Protein AF-A0A0H5SEK0-F1 (afdb_monomer_lite)

Foldseek 3Di:
DAEDEEECCQLNPPVVVCVVVVNDYDDQAYEEQLPFDQPDDPVVLCVVCPPPDLQRNQVVQVVSCCVGPNDRPRVVSNVVVDPDDPSRYHNDPQSPDFPVLLVLLCCCVVDPDHLVVSCVVVVHDSVVNVVSNVQCVVVVNDDDPPPPDDDPVCPVVVVVVVVVVVVVVVVVVVVVVVVVVVVPPD

InterPro domains:
  IPR002514 Transposase IS3/IS911family [PF01527] (98-170)
  IPR009057 Homedomain-like superfamily [SSF46689] (97-183)
  IPR051839 Retinal determination transcriptional regulator [PTHR33215] (96-181)

Radius of gyration: 21.91 Å; chains: 1; bounding box: 84×35×45 Å

Organism: Herbinix hemicellulosilytica (NCBI:txid1564487)

Structure (mmCIF, N/CA/C/O backbone):
data_AF-A0A0H5SEK0-F1
#
_entry.id   AF-A0A0H5SEK0-F1
#
loop_
_atom_site.group_PDB
_atom_site.id
_atom_site.type_symbol
_atom_site.label_atom_id
_atom_site.label_alt_id
_atom_site.label_comp_id
_atom_site.label_asym_id
_atom_site.label_entity_id
_atom_site.label_seq_id
_atom_site.pdbx_PDB_ins_code
_atom_site.Cartn_x
_atom_site.Cartn_y
_atom_site.Cartn_z
_atom_site.occupancy
_atom_site.B_iso_or_equiv
_atom_site.auth_seq_id
_atom_site.auth_comp_id
_atom_site.auth_asym_id
_atom_site.auth_atom_id
_atom_site.pdbx_PDB_model_num
ATOM 1 N N . MET A 1 1 ? -4.610 -8.453 -19.908 1.00 63.41 1 MET A N 1
ATOM 2 C CA . MET A 1 1 ? -3.785 -7.341 -19.399 1.00 63.41 1 MET A CA 1
ATOM 3 C C . MET A 1 1 ? -3.790 -7.439 -17.887 1.00 63.41 1 MET A C 1
ATOM 5 O O . MET A 1 1 ? -4.870 -7.525 -17.310 1.00 63.41 1 MET A O 1
ATOM 9 N N . ILE A 1 2 ? -2.615 -7.580 -17.278 1.00 71.25 2 ILE A N 1
ATOM 10 C CA . ILE A 1 2 ? -2.464 -7.760 -15.829 1.00 71.25 2 ILE A CA 1
ATOM 11 C C . ILE A 1 2 ? -2.689 -6.408 -15.148 1.00 71.25 2 ILE A C 1
ATOM 13 O O . ILE A 1 2 ? -2.202 -5.393 -15.625 1.00 71.25 2 ILE A O 1
ATOM 17 N N . ARG A 1 3 ? -3.427 -6.389 -14.041 1.00 69.94 3 ARG A N 1
ATOM 18 C CA . ARG A 1 3 ? -3.568 -5.209 -13.184 1.00 69.94 3 ARG A CA 1
ATOM 19 C C . ARG A 1 3 ? -2.691 -5.425 -11.959 1.00 69.94 3 ARG A C 1
ATOM 21 O O . ARG A 1 3 ? -2.956 -6.349 -11.193 1.00 69.94 3 ARG A O 1
ATOM 28 N N . LEU A 1 4 ? -1.633 -4.637 -11.820 1.00 69.38 4 LEU A N 1
ATOM 29 C CA . LEU A 1 4 ? -0.606 -4.814 -10.802 1.00 69.38 4 LEU A CA 1
ATOM 30 C C . LEU A 1 4 ? -0.786 -3.789 -9.680 1.00 69.38 4 LEU A C 1
ATOM 32 O O . LEU A 1 4 ? -0.814 -2.591 -9.930 1.00 69.38 4 LEU A O 1
ATOM 36 N N . GLY A 1 5 ? -0.896 -4.266 -8.444 1.00 77.44 5 GLY A N 1
ATOM 37 C CA . GLY A 1 5 ? -0.813 -3.441 -7.242 1.00 77.44 5 GLY A CA 1
ATOM 38 C C . GLY A 1 5 ? 0.294 -3.977 -6.346 1.00 77.44 5 GLY A C 1
ATOM 39 O O . GLY A 1 5 ? 0.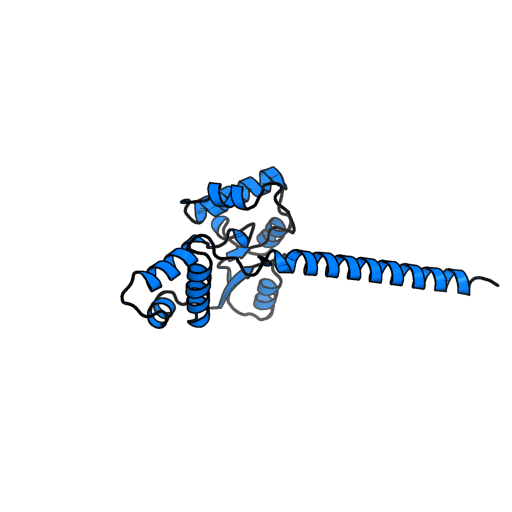337 -5.184 -6.094 1.00 77.44 5 GLY A O 1
ATOM 40 N N . THR A 1 6 ? 1.188 -3.111 -5.879 1.00 76.88 6 THR A N 1
ATOM 41 C CA . THR A 1 6 ? 2.347 -3.522 -5.072 1.00 76.88 6 THR A CA 1
ATOM 42 C C . THR A 1 6 ? 2.369 -2.821 -3.724 1.00 76.88 6 THR A C 1
ATOM 44 O O . THR A 1 6 ? 2.307 -1.598 -3.652 1.00 76.88 6 THR A O 1
ATOM 47 N N . VAL A 1 7 ? 2.516 -3.602 -2.654 1.00 86.94 7 VAL A N 1
ATOM 48 C CA . VAL A 1 7 ? 2.831 -3.119 -1.302 1.00 86.94 7 VAL A CA 1
ATOM 49 C C . VAL A 1 7 ? 4.265 -3.502 -0.968 1.00 86.94 7 VAL A C 1
ATOM 51 O O . VAL A 1 7 ? 4.697 -4.592 -1.342 1.00 86.94 7 VAL A O 1
ATOM 54 N N . PHE A 1 8 ? 4.985 -2.623 -0.272 1.00 88.19 8 PHE A N 1
ATOM 55 C CA . PHE A 1 8 ? 6.443 -2.713 -0.131 1.00 88.19 8 PHE A CA 1
ATOM 56 C C . PHE A 1 8 ? 7.114 -2.769 -1.511 1.00 88.19 8 PHE A C 1
ATOM 58 O O . PHE A 1 8 ? 7.911 -3.662 -1.806 1.00 88.19 8 PHE A O 1
ATOM 65 N N . SER A 1 9 ? 6.690 -1.862 -2.399 1.00 84.62 9 SER A N 1
ATOM 66 C CA . SER A 1 9 ? 7.053 -1.880 -3.820 1.00 84.62 9 SER A CA 1
ATOM 67 C C . SER A 1 9 ? 8.555 -1.719 -4.055 1.00 84.62 9 SER A C 1
ATOM 69 O O . SER A 1 9 ? 9.067 -2.120 -5.105 1.00 84.62 9 SER A O 1
ATOM 71 N N . GLY A 1 10 ? 9.280 -1.129 -3.102 1.00 89.31 10 GLY A N 1
ATOM 72 C CA . GLY A 1 10 ? 10.665 -0.734 -3.278 1.00 89.31 10 GLY A CA 1
ATOM 73 C C . GLY A 1 10 ? 10.820 0.087 -4.556 1.00 89.31 10 GLY A C 1
ATOM 74 O O . GLY A 1 10 ? 10.000 0.947 -4.876 1.00 89.31 10 GLY A O 1
ATOM 75 N N . ILE A 1 11 ? 11.855 -0.234 -5.330 1.00 87.00 11 ILE A N 1
ATOM 76 C CA . ILE A 1 11 ? 12.133 0.386 -6.635 1.00 87.00 11 ILE A CA 1
ATOM 77 C C . ILE A 1 11 ? 11.415 -0.302 -7.812 1.00 87.00 11 ILE A C 1
ATOM 79 O O . ILE A 1 11 ? 11.759 -0.038 -8.960 1.00 87.00 11 ILE A O 1
ATOM 83 N N . GLY A 1 12 ? 10.461 -1.195 -7.529 1.00 88.19 12 GLY A N 1
ATOM 84 C CA . GLY A 1 12 ? 9.620 -1.886 -8.508 1.00 88.19 12 GLY A CA 1
ATOM 85 C C . GLY A 1 12 ? 10.265 -3.115 -9.153 1.00 88.19 12 GLY A C 1
ATOM 86 O O . GLY A 1 12 ? 10.479 -3.171 -10.363 1.00 88.19 12 GLY A O 1
ATOM 87 N N . ALA A 1 13 ? 10.628 -4.113 -8.341 1.00 88.25 13 ALA A N 1
ATOM 88 C CA . ALA A 1 13 ? 11.237 -5.353 -8.839 1.00 88.25 13 ALA A CA 1
ATOM 89 C C . ALA A 1 13 ? 10.245 -6.257 -9.597 1.00 88.25 13 ALA A C 1
ATOM 91 O O . ALA A 1 13 ? 10.658 -7.022 -10.470 1.00 88.25 13 ALA A O 1
ATOM 92 N N . ILE A 1 14 ? 8.954 -6.193 -9.254 1.00 85.38 14 ILE A N 1
ATOM 93 C CA . ILE A 1 14 ? 7.908 -7.032 -9.855 1.00 85.38 14 ILE A CA 1
ATOM 94 C C . ILE A 1 14 ? 7.519 -6.475 -11.224 1.00 85.38 14 ILE A C 1
ATOM 96 O O . ILE A 1 14 ? 7.442 -7.228 -12.189 1.00 85.38 14 ILE A O 1
ATOM 100 N N . GLU A 1 15 ? 7.350 -5.163 -11.312 1.00 86.88 15 GLU A N 1
ATOM 101 C CA . GLU A 1 15 ? 7.150 -4.380 -12.530 1.00 86.88 15 GLU A CA 1
ATOM 102 C C . GLU A 1 15 ? 8.255 -4.705 -13.540 1.00 86.88 15 GLU A C 1
ATOM 104 O O . GLU A 1 15 ? 7.980 -5.197 -14.634 1.00 86.88 15 GLU A O 1
ATOM 109 N N . HIS A 1 16 ? 9.519 -4.599 -13.104 1.00 87.81 16 HIS A N 1
ATOM 110 C CA . HIS A 1 16 ? 10.685 -4.917 -13.934 1.00 87.81 16 HIS A CA 1
ATOM 111 C C . HIS A 1 16 ? 10.667 -6.361 -14.445 1.00 87.81 16 HIS A C 1
ATOM 113 O O . HIS A 1 16 ? 11.122 -6.659 -15.551 1.00 87.81 16 HIS A O 1
ATOM 119 N N . ALA A 1 17 ? 10.183 -7.295 -13.622 1.00 89.25 17 ALA A N 1
ATOM 120 C CA . ALA A 1 17 ? 10.072 -8.694 -14.008 1.00 89.25 17 ALA A CA 1
ATOM 121 C C . ALA A 1 17 ? 8.978 -8.905 -15.064 1.00 89.25 17 ALA A C 1
ATOM 123 O O . ALA A 1 17 ? 9.194 -9.676 -15.998 1.00 89.25 17 ALA A O 1
ATOM 124 N N . LEU A 1 18 ? 7.837 -8.221 -14.948 1.00 83.94 18 LEU A N 1
ATOM 125 C CA . LEU A 1 18 ? 6.766 -8.286 -15.944 1.00 83.94 18 LEU A CA 1
ATOM 126 C C . LEU A 1 18 ? 7.206 -7.684 -17.282 1.00 83.94 18 LEU A C 1
ATOM 128 O O . LEU A 1 18 ? 6.968 -8.310 -18.315 1.00 83.94 18 LEU A O 1
ATOM 132 N N . ASP A 1 19 ? 7.918 -6.556 -17.260 1.00 82.94 19 ASP A N 1
ATOM 133 C CA . ASP A 1 19 ? 8.523 -5.965 -18.461 1.00 82.94 19 ASP A CA 1
ATOM 134 C C . ASP A 1 19 ? 9.500 -6.938 -19.133 1.00 82.94 19 ASP A C 1
ATOM 136 O O . ASP A 1 19 ? 9.458 -7.153 -20.344 1.00 82.94 19 ASP A O 1
ATOM 140 N N . ARG A 1 20 ? 10.358 -7.604 -18.347 1.00 90.81 20 ARG A N 1
ATOM 141 C CA . ARG A 1 20 ? 11.313 -8.597 -18.870 1.00 90.81 20 ARG A CA 1
ATOM 142 C C . ARG A 1 20 ? 10.668 -9.835 -19.476 1.00 90.81 20 ARG A C 1
ATOM 144 O O . ARG A 1 20 ? 11.297 -10.487 -20.308 1.00 90.81 20 ARG A O 1
ATOM 151 N N . LEU A 1 21 ? 9.473 -10.188 -19.020 1.00 91.31 21 LEU A N 1
ATOM 152 C CA . LEU A 1 21 ? 8.713 -11.330 -19.518 1.00 91.31 21 LEU A CA 1
ATOM 153 C C . LEU A 1 21 ? 7.764 -10.952 -20.664 1.00 91.31 21 LEU A C 1
ATOM 155 O O . LEU A 1 21 ? 7.032 -11.824 -21.127 1.00 91.31 21 LEU A O 1
ATOM 159 N N . ASP A 1 22 ? 7.776 -9.690 -21.108 1.00 90.25 22 ASP A N 1
ATOM 160 C CA . ASP A 1 22 ? 6.854 -9.149 -22.114 1.00 90.25 22 ASP A CA 1
ATOM 161 C C . ASP A 1 22 ? 5.380 -9.393 -21.734 1.00 90.25 22 ASP A C 1
ATOM 163 O O . ASP A 1 22 ? 4.524 -9.745 -22.549 1.00 90.25 22 ASP A O 1
ATOM 167 N N . LEU A 1 23 ? 5.083 -9.265 -20.434 1.00 80.06 23 LEU A N 1
ATOM 168 C CA . LEU A 1 23 ? 3.742 -9.452 -19.895 1.00 80.06 23 LEU A CA 1
ATOM 169 C C . LEU A 1 23 ? 3.042 -8.092 -19.786 1.00 80.06 23 LEU A C 1
ATOM 171 O O . LEU A 1 23 ? 3.381 -7.298 -18.902 1.00 80.06 23 LEU A O 1
ATOM 175 N N . PRO A 1 24 ? 2.029 -7.815 -20.631 1.00 82.00 24 PRO A N 1
ATOM 176 C CA . PRO A 1 24 ? 1.354 -6.527 -20.633 1.00 82.00 24 PRO A CA 1
ATOM 177 C C . PRO A 1 24 ? 0.610 -6.314 -19.316 1.00 82.00 24 PRO A C 1
ATOM 179 O O . PRO A 1 24 ? -0.310 -7.075 -18.969 1.00 82.00 24 PRO A O 1
ATOM 182 N N . HIS A 1 25 ? 0.986 -5.250 -18.612 1.00 78.50 25 HIS A N 1
ATOM 183 C CA . HIS A 1 25 ? 0.467 -4.916 -17.298 1.00 78.50 25 HIS A CA 1
ATOM 184 C C . HIS A 1 25 ? 0.206 -3.416 -17.137 1.00 78.50 25 HIS A C 1
ATOM 186 O O . HIS A 1 25 ? 0.729 -2.594 -17.882 1.00 78.50 25 HIS A O 1
ATOM 192 N N . ASP A 1 26 ? -0.647 -3.092 -16.172 1.00 71.75 26 ASP A N 1
ATOM 193 C CA . ASP A 1 26 ? -1.039 -1.740 -15.788 1.00 71.75 26 ASP A CA 1
ATOM 194 C C . ASP A 1 26 ? -0.865 -1.593 -14.274 1.00 71.75 26 ASP A C 1
ATOM 196 O O . ASP A 1 26 ? -1.367 -2.430 -13.512 1.00 71.75 26 ASP A O 1
ATOM 200 N N . ILE A 1 27 ? -0.131 -0.569 -13.841 1.00 73.75 27 ILE A N 1
ATOM 201 C CA . ILE A 1 27 ? 0.144 -0.314 -12.424 1.00 73.75 27 ILE A CA 1
ATOM 202 C C . ILE A 1 27 ? -1.050 0.438 -11.841 1.00 73.75 27 ILE A C 1
ATOM 204 O O . ILE A 1 27 ? -1.282 1.610 -12.124 1.00 73.75 27 ILE A O 1
ATOM 208 N N . VAL A 1 28 ? -1.813 -0.258 -11.005 1.00 73.19 28 VAL A N 1
ATOM 209 C CA . VAL A 1 28 ? -3.012 0.265 -10.350 1.00 73.19 28 VAL A CA 1
ATOM 210 C C . VAL A 1 28 ? -2.652 1.076 -9.113 1.00 73.19 28 VAL A C 1
ATOM 212 O O . VAL A 1 28 ? -3.267 2.109 -8.883 1.00 73.19 28 VAL A O 1
ATOM 215 N N . PHE A 1 29 ? -1.682 0.616 -8.322 1.00 80.19 29 PHE A N 1
ATOM 216 C CA . PHE A 1 29 ? -1.117 1.384 -7.215 1.00 80.19 29 PHE A CA 1
ATOM 217 C C . PHE A 1 29 ? 0.236 0.819 -6.777 1.00 80.19 29 PHE A C 1
ATOM 219 O O . PHE A 1 29 ? 0.515 -0.371 -6.950 1.00 80.19 29 PHE A O 1
ATOM 226 N N . ALA A 1 30 ? 1.035 1.659 -6.129 1.00 82.00 30 ALA A N 1
ATOM 227 C CA . ALA A 1 30 ? 2.249 1.253 -5.437 1.00 82.00 30 ALA A CA 1
ATOM 228 C C . ALA A 1 30 ? 2.263 1.823 -4.018 1.00 82.00 30 ALA A C 1
ATOM 230 O O . ALA A 1 30 ? 1.675 2.870 -3.755 1.00 82.00 30 ALA A O 1
ATOM 231 N N . CYS A 1 31 ? 2.897 1.126 -3.082 1.00 89.62 31 CYS A N 1
ATOM 232 C CA . CYS A 1 31 ? 2.987 1.580 -1.706 1.00 89.62 31 CYS A CA 1
ATOM 233 C C . CYS A 1 31 ? 4.332 1.224 -1.087 1.00 89.62 31 CYS A C 1
ATOM 235 O O . CYS A 1 31 ? 4.666 0.041 -0.978 1.00 89.62 31 CYS A O 1
ATOM 237 N N . ASP A 1 32 ? 5.072 2.240 -0.643 1.00 92.31 32 ASP A N 1
ATOM 238 C CA . ASP A 1 32 ? 6.320 2.069 0.095 1.00 92.31 32 ASP A CA 1
ATOM 239 C C . ASP A 1 32 ? 6.721 3.356 0.837 1.00 92.31 32 ASP A C 1
ATOM 241 O O . ASP A 1 32 ? 6.801 4.433 0.238 1.00 92.31 32 ASP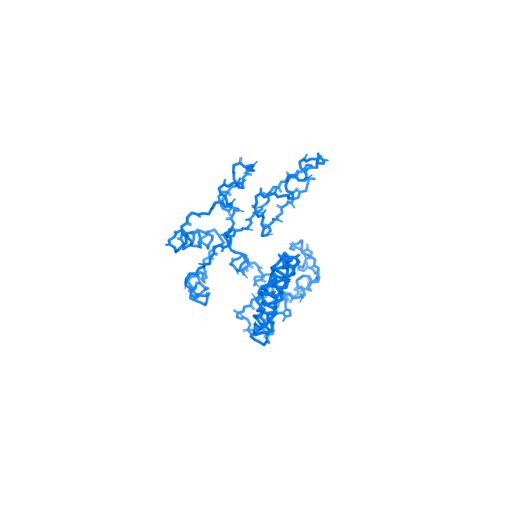 A O 1
ATOM 245 N N . ASN A 1 33 ? 7.028 3.255 2.135 1.00 91.31 33 ASN A N 1
ATOM 246 C CA . ASN A 1 33 ? 7.478 4.404 2.930 1.00 91.31 33 ASN A CA 1
ATOM 247 C C . ASN A 1 33 ? 8.991 4.644 2.834 1.00 91.31 33 ASN A C 1
ATOM 249 O O . ASN A 1 33 ? 9.470 5.632 3.395 1.00 91.31 33 ASN A O 1
ATOM 253 N N . GLY A 1 34 ? 9.752 3.777 2.166 1.00 88.50 34 GLY A N 1
ATOM 254 C CA . GLY A 1 34 ? 11.210 3.832 2.118 1.00 88.50 34 GLY A CA 1
ATOM 255 C C . GLY A 1 34 ? 11.850 3.620 3.488 1.00 88.50 34 GLY A C 1
ATOM 256 O O . GLY A 1 34 ? 12.807 4.308 3.833 1.00 88.50 34 GLY A O 1
ATOM 257 N N . GLU A 1 35 ? 11.254 2.747 4.305 1.00 86.12 35 GLU A N 1
ATOM 258 C CA . GLU A 1 35 ? 11.616 2.486 5.706 1.00 86.12 35 GLU A CA 1
ATOM 259 C C . GLU A 1 35 ? 11.540 3.715 6.631 1.00 86.12 35 GLU A C 1
ATOM 261 O O . GLU A 1 35 ? 11.998 3.687 7.781 1.00 86.12 35 GLU A O 1
ATOM 266 N N . ARG A 1 36 ? 10.915 4.807 6.171 1.00 88.44 36 ARG A N 1
ATOM 267 C CA . ARG A 1 36 ? 10.697 6.000 6.989 1.00 88.44 36 ARG A CA 1
ATOM 268 C C . ARG A 1 36 ? 9.655 5.711 8.062 1.00 88.44 36 ARG A C 1
ATOM 270 O O . ARG A 1 36 ? 8.587 5.157 7.801 1.00 88.44 36 ARG A O 1
ATOM 277 N N . LYS A 1 37 ? 9.956 6.135 9.287 1.00 86.38 37 LYS A N 1
ATOM 278 C CA . LYS A 1 37 ? 9.078 5.966 10.448 1.00 86.38 37 LYS A CA 1
ATOM 279 C C . LYS A 1 37 ? 8.512 7.308 10.879 1.00 86.38 37 LYS A C 1
ATOM 281 O O . LYS A 1 37 ? 9.278 8.223 11.186 1.00 86.38 37 LYS A O 1
ATOM 286 N N . LEU A 1 38 ? 7.184 7.387 10.942 1.00 88.50 38 LEU A N 1
ATOM 287 C CA . LEU A 1 38 ? 6.489 8.514 11.559 1.00 88.50 38 LEU A CA 1
ATOM 288 C C . LEU A 1 38 ? 6.920 8.663 13.020 1.00 88.50 38 LEU A C 1
ATOM 290 O O . LEU A 1 38 ? 7.101 7.676 13.737 1.00 88.50 38 LEU A O 1
ATOM 294 N N . LYS A 1 39 ? 7.076 9.914 13.446 1.00 88.69 39 LYS A N 1
ATOM 295 C CA . LYS A 1 39 ? 7.310 10.300 14.841 1.00 88.69 39 LYS A CA 1
ATOM 296 C C . LYS A 1 39 ? 5.986 10.363 15.599 1.00 88.69 39 LYS A C 1
ATOM 298 O O . LYS A 1 39 ? 5.952 10.095 16.799 1.00 88.69 39 LYS A O 1
ATOM 303 N N . SER A 1 40 ? 4.907 10.720 14.905 1.00 86.06 40 SER A N 1
ATOM 304 C CA . SER A 1 40 ? 3.554 10.720 15.455 1.00 86.06 40 SER A CA 1
ATOM 305 C C . SER A 1 40 ? 3.054 9.307 15.777 1.00 86.06 40 SER A C 1
ATOM 307 O O . SER A 1 40 ? 3.340 8.340 15.071 1.00 86.06 40 SER A O 1
ATOM 309 N N . LYS A 1 41 ? 2.266 9.194 16.855 1.00 88.81 41 LYS A N 1
ATOM 310 C CA . LYS A 1 41 ? 1.555 7.956 17.203 1.00 88.81 41 LYS A CA 1
ATOM 311 C C . LYS A 1 41 ? 0.494 7.642 16.154 1.00 88.81 41 LYS A C 1
ATOM 313 O O . LYS A 1 41 ? -0.229 8.544 15.740 1.00 88.81 41 LYS A O 1
ATOM 318 N N . ILE A 1 42 ? 0.361 6.362 15.816 1.00 83.06 42 ILE A N 1
ATOM 319 C CA . ILE A 1 42 ? -0.587 5.861 14.810 1.00 83.06 42 ILE A CA 1
ATOM 320 C C . ILE A 1 42 ? -2.024 6.273 15.153 1.00 83.06 42 ILE A C 1
ATOM 322 O O . ILE A 1 42 ? -2.686 6.857 14.311 1.00 83.06 42 ILE A O 1
ATOM 326 N N . GLU A 1 43 ? -2.442 6.100 16.409 1.00 82.19 43 GLU A N 1
ATOM 327 C CA . GLU A 1 43 ? -3.791 6.444 16.901 1.00 82.19 43 GLU A CA 1
ATOM 328 C C . GLU A 1 43 ? -4.180 7.895 16.573 1.00 82.19 43 GLU A C 1
ATOM 330 O O . GLU A 1 43 ? -5.303 8.194 16.184 1.00 82.19 43 GLU A O 1
ATOM 335 N N . LYS A 1 44 ? -3.222 8.821 16.702 1.00 87.25 44 LYS A N 1
ATOM 336 C CA . LYS A 1 44 ? -3.451 10.244 16.442 1.00 87.25 44 LYS A CA 1
ATOM 337 C C . LYS A 1 44 ? -3.595 10.530 14.948 1.00 87.25 44 LYS A C 1
ATOM 339 O O . LYS A 1 44 ? -4.304 11.458 14.575 1.00 87.25 44 LYS A O 1
ATOM 344 N N . VAL A 1 45 ? -2.884 9.767 14.120 1.00 86.50 45 VAL A N 1
ATOM 345 C CA . VAL A 1 45 ? -2.979 9.854 12.662 1.00 86.50 45 VAL A CA 1
ATOM 346 C C . VAL A 1 45 ? -4.318 9.284 12.206 1.00 86.50 45 VAL A C 1
ATOM 348 O O . VAL A 1 45 ? -4.992 9.941 11.427 1.00 86.50 45 VAL A O 1
ATOM 351 N N . GLU A 1 46 ? -4.741 8.143 12.755 1.00 83.94 46 GLU A N 1
ATOM 352 C CA . GLU A 1 46 ? -6.038 7.513 12.465 1.00 83.94 46 GLU A CA 1
ATOM 353 C C . GLU A 1 46 ? -7.213 8.445 12.780 1.00 83.94 46 GLU A C 1
ATOM 355 O O . GLU A 1 46 ? -8.055 8.669 11.917 1.00 83.94 46 GLU A O 1
ATOM 360 N N . SER A 1 47 ? -7.226 9.089 13.952 1.00 83.75 47 SER A N 1
ATOM 361 C CA . SER A 1 47 ? -8.265 10.081 14.273 1.00 83.75 47 SER A CA 1
ATOM 362 C C . SER A 1 47 ? -8.230 11.322 13.376 1.00 83.75 47 SER A C 1
ATOM 364 O O . SER A 1 47 ? -9.240 11.999 13.226 1.00 83.75 47 SER A O 1
ATOM 366 N N . ALA A 1 48 ? -7.072 11.674 12.809 1.00 86.69 48 ALA A N 1
ATOM 367 C CA . ALA A 1 48 ? -6.954 12.840 11.936 1.00 86.69 48 ALA A CA 1
ATOM 368 C C . ALA A 1 48 ? -7.447 12.565 10.512 1.00 86.69 48 ALA A C 1
ATOM 370 O O . ALA A 1 48 ? -7.869 13.500 9.841 1.00 86.69 48 ALA A O 1
ATOM 371 N N . ILE A 1 49 ? -7.382 11.309 10.065 1.00 86.50 49 ILE A N 1
ATOM 372 C CA . ILE A 1 49 ? -7.828 10.881 8.734 1.00 86.50 49 ILE A CA 1
ATOM 373 C C . ILE A 1 49 ? -9.269 10.352 8.725 1.00 86.50 49 ILE A C 1
ATOM 375 O O . ILE A 1 49 ? -9.774 9.951 7.677 1.00 86.50 49 ILE A O 1
ATOM 379 N N . GLU A 1 50 ? -9.931 10.325 9.880 1.00 82.12 50 GLU A N 1
ATOM 380 C CA . GLU A 1 50 ? -11.300 9.838 10.025 1.00 82.12 50 GLU A CA 1
ATOM 381 C C . GLU A 1 50 ? -12.283 10.713 9.225 1.00 82.12 50 GLU A C 1
ATOM 383 O O . GLU A 1 50 ? -12.317 11.935 9.373 1.00 82.12 50 GLU A O 1
ATOM 388 N N . GLY A 1 51 ? -13.070 10.088 8.342 1.00 76.25 51 GLY A N 1
ATOM 389 C CA . GLY A 1 51 ? -14.056 10.765 7.491 1.00 76.25 51 GLY A CA 1
ATOM 390 C C . GLY A 1 51 ? -13.499 11.462 6.241 1.00 76.25 51 GLY A C 1
ATOM 391 O O . GLY A 1 51 ? -14.280 12.041 5.487 1.00 76.25 51 GLY A O 1
ATOM 392 N N . MET A 1 52 ? -12.183 11.415 6.006 1.00 83.12 52 MET A N 1
ATOM 393 C CA . MET A 1 52 ? -11.568 11.872 4.752 1.00 83.12 52 MET A CA 1
ATOM 394 C C . MET A 1 52 ? -11.743 10.829 3.647 1.00 83.12 52 MET A C 1
ATOM 396 O O . MET A 1 52 ? -11.636 9.634 3.909 1.00 83.12 52 MET A O 1
ATOM 400 N N . ASN A 1 53 ? -11.916 11.258 2.398 1.00 79.88 53 ASN A N 1
ATOM 401 C CA . ASN A 1 53 ? -11.899 10.323 1.269 1.00 79.88 53 ASN A CA 1
ATOM 402 C C . ASN A 1 53 ? -10.476 9.793 0.988 1.00 79.88 53 ASN A C 1
ATOM 404 O O . ASN A 1 53 ? -9.488 10.359 1.452 1.00 79.88 53 ASN A O 1
ATOM 408 N N . ASP A 1 54 ? -10.341 8.724 0.198 1.00 75.00 54 ASP A N 1
ATOM 409 C CA . ASP A 1 54 ? -9.038 8.076 -0.041 1.00 75.00 54 ASP A CA 1
ATOM 410 C C . ASP A 1 54 ? -7.967 9.008 -0.633 1.00 75.00 54 ASP A C 1
ATOM 412 O O . ASP A 1 54 ? -6.786 8.880 -0.302 1.00 75.00 54 ASP A O 1
ATOM 416 N N . SER A 1 55 ? -8.364 9.972 -1.471 1.00 78.69 55 SER A N 1
ATOM 417 C CA . SER A 1 55 ? -7.440 10.964 -2.032 1.00 78.69 55 SER A CA 1
ATOM 418 C C . SER A 1 55 ? -6.964 11.938 -0.956 1.00 78.69 55 SER A C 1
ATOM 420 O O . SER A 1 55 ? -5.767 12.171 -0.820 1.00 78.69 55 SER A O 1
ATOM 422 N N . GLU A 1 56 ? -7.889 12.464 -0.150 1.00 84.94 56 GLU A N 1
ATOM 423 C CA . GLU A 1 56 ? -7.594 13.372 0.965 1.00 84.94 56 GLU A CA 1
ATOM 424 C C . GLU A 1 56 ? -6.709 12.700 2.016 1.00 84.94 56 GLU A C 1
ATOM 426 O O . GLU A 1 56 ? -5.757 13.307 2.513 1.00 84.94 56 GLU A O 1
ATOM 431 N N . LYS A 1 57 ? -6.976 11.423 2.315 1.00 86.62 57 LYS A N 1
ATOM 432 C CA . LYS A 1 57 ? -6.136 10.609 3.195 1.00 86.62 57 LYS A CA 1
ATOM 433 C C . LYS A 1 57 ? -4.730 10.482 2.638 1.00 86.62 57 LYS A C 1
ATOM 435 O O . LYS A 1 57 ? -3.768 10.721 3.367 1.00 86.62 57 LYS A O 1
ATOM 440 N N . ASN A 1 58 ? -4.594 10.117 1.363 1.00 86.25 58 ASN A N 1
ATOM 441 C CA . ASN A 1 58 ? -3.277 9.937 0.763 1.00 86.25 58 ASN A CA 1
ATOM 442 C C . ASN A 1 58 ? -2.474 11.248 0.755 1.00 86.25 58 ASN A C 1
ATOM 444 O O . ASN A 1 58 ? -1.289 11.248 1.098 1.00 86.25 58 ASN A O 1
ATOM 448 N N . ASP A 1 59 ? -3.130 12.372 0.466 1.00 88.81 59 ASP A N 1
ATOM 449 C CA . ASP A 1 59 ? -2.517 13.699 0.508 1.00 88.81 59 ASP A CA 1
ATOM 450 C C . ASP A 1 59 ? -2.081 14.080 1.929 1.00 88.81 59 ASP A C 1
ATOM 452 O O . ASP A 1 59 ? -0.939 14.502 2.139 1.00 88.81 59 ASP A O 1
ATOM 456 N N . TYR A 1 60 ? -2.951 13.884 2.925 1.00 91.81 60 TYR A N 1
ATOM 457 C CA . TYR A 1 60 ? -2.638 14.160 4.328 1.00 91.81 60 TYR A CA 1
ATOM 458 C C . TYR A 1 60 ? -1.448 13.330 4.817 1.00 91.81 60 TYR A C 1
ATOM 460 O O . TYR A 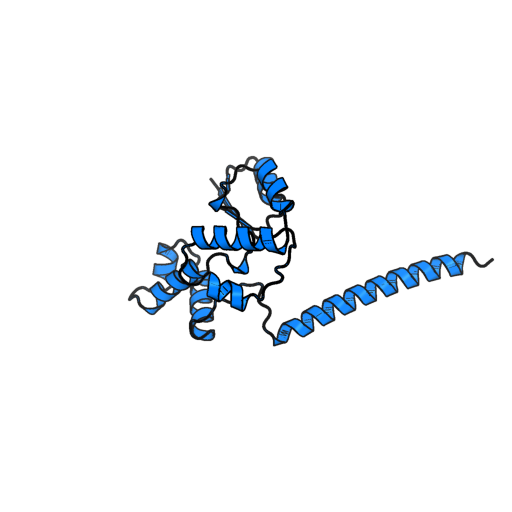1 60 ? -0.508 13.864 5.413 1.00 91.81 60 TYR A O 1
ATOM 468 N N . ILE A 1 61 ? -1.462 12.024 4.542 1.00 91.06 61 ILE A N 1
ATOM 469 C CA . ILE A 1 61 ? -0.382 11.115 4.925 1.00 91.06 61 ILE A CA 1
ATOM 470 C C . ILE A 1 61 ? 0.916 11.508 4.217 1.00 91.06 61 ILE A C 1
ATOM 472 O O . ILE A 1 61 ? 1.960 11.573 4.865 1.00 91.06 61 ILE A O 1
ATOM 476 N N . THR A 1 62 ? 0.868 11.840 2.927 1.00 91.00 62 THR A N 1
ATOM 477 C CA . THR A 1 62 ? 2.047 12.285 2.172 1.00 91.00 62 THR A CA 1
ATOM 478 C C . THR A 1 62 ? 2.668 13.532 2.794 1.00 91.00 62 THR A C 1
ATOM 480 O O . THR A 1 62 ? 3.855 13.521 3.128 1.00 91.00 62 THR A O 1
ATOM 483 N N . GLN A 1 63 ? 1.860 14.554 3.084 1.00 92.00 63 GLN A N 1
ATOM 484 C CA . GLN A 1 63 ? 2.327 15.775 3.746 1.00 92.00 63 GLN A CA 1
ATOM 485 C C . GLN A 1 63 ? 2.885 15.506 5.149 1.00 92.00 63 GLN A C 1
ATOM 487 O O . GLN A 1 63 ? 3.884 16.105 5.557 1.00 92.00 63 GLN A O 1
ATOM 492 N N . LEU A 1 64 ? 2.266 14.595 5.904 1.00 93.81 64 LEU A N 1
ATOM 493 C CA . LEU A 1 64 ? 2.744 14.209 7.229 1.00 93.81 64 LEU A CA 1
ATOM 494 C C . LEU A 1 64 ? 4.129 13.552 7.151 1.00 93.81 64 LEU A C 1
ATOM 496 O O . LEU A 1 64 ? 5.028 13.915 7.913 1.00 93.81 64 LEU A O 1
ATOM 500 N N . TYR A 1 65 ? 4.322 12.630 6.206 1.00 92.88 65 TYR A N 1
ATOM 501 C CA . TYR A 1 65 ? 5.607 11.978 5.964 1.00 92.88 65 TYR A CA 1
ATOM 502 C C . TYR A 1 65 ? 6.683 12.966 5.511 1.00 92.88 65 TYR A C 1
ATOM 504 O O . TYR A 1 65 ? 7.799 12.926 6.028 1.00 92.88 65 TYR A O 1
ATOM 512 N N . GLU A 1 66 ? 6.366 13.879 4.594 1.00 91.00 66 GLU A N 1
ATOM 513 C CA . GLU A 1 66 ? 7.300 14.923 4.157 1.00 91.00 66 GLU A CA 1
ATOM 514 C C . GLU A 1 66 ? 7.736 15.811 5.325 1.00 91.00 66 GLU A C 1
ATOM 516 O O . GLU A 1 66 ? 8.926 16.088 5.496 1.00 91.00 66 GLU A O 1
ATOM 521 N N . LYS A 1 67 ? 6.787 16.199 6.181 1.00 92.25 67 LYS A N 1
ATOM 522 C CA . LYS A 1 67 ? 7.048 17.045 7.346 1.00 92.25 67 LYS A CA 1
ATOM 523 C C . LYS A 1 67 ? 7.878 16.345 8.423 1.00 92.25 67 LYS A C 1
ATOM 525 O O . LYS A 1 67 ? 8.746 16.972 9.030 1.00 92.25 67 LYS A O 1
ATOM 530 N N . GLU A 1 68 ? 7.595 15.078 8.722 1.00 92.94 68 GLU A N 1
ATOM 531 C CA . GLU A 1 68 ? 8.237 14.371 9.838 1.00 92.94 68 GLU A CA 1
ATOM 532 C C . GLU A 1 68 ? 9.532 13.653 9.451 1.00 92.94 68 GLU A C 1
ATOM 534 O O . GLU A 1 68 ? 10.459 13.583 10.276 1.00 92.94 68 GLU A O 1
ATOM 539 N N . CYS A 1 69 ? 9.586 13.131 8.224 1.00 89.19 69 CYS A N 1
ATOM 540 C CA . CYS A 1 69 ? 10.608 12.202 7.747 1.00 89.19 69 CYS A CA 1
ATOM 541 C C . CYS A 1 69 ? 11.406 12.726 6.541 1.00 89.19 69 CYS A C 1
ATOM 543 O O . CYS A 1 69 ? 12.463 12.171 6.249 1.00 89.19 69 CYS A O 1
ATOM 545 N N . GLY A 1 70 ? 10.944 13.777 5.855 1.00 87.88 70 GLY A N 1
ATOM 546 C CA . GLY A 1 70 ? 11.583 14.295 4.643 1.00 87.88 70 GLY A CA 1
ATOM 547 C C . GLY A 1 70 ? 11.290 13.454 3.395 1.00 87.88 70 GLY A C 1
ATOM 548 O O . GLY A 1 70 ? 10.340 12.676 3.368 1.00 87.88 70 GLY A O 1
ATOM 549 N N . MET A 1 71 ? 12.104 13.619 2.350 1.00 89.06 71 MET A N 1
ATOM 550 C CA . MET A 1 71 ? 11.888 13.031 1.017 1.00 89.06 71 MET A CA 1
ATOM 551 C C . MET A 1 71 ? 11.857 11.491 1.017 1.00 89.06 71 MET A C 1
ATOM 553 O O . MET A 1 71 ? 12.658 10.847 1.696 1.00 89.06 71 MET A O 1
ATOM 557 N N . ASN A 1 72 ? 10.977 10.896 0.203 1.00 91.81 72 ASN A N 1
ATOM 558 C CA . ASN A 1 72 ? 10.952 9.455 -0.058 1.00 91.81 72 ASN A CA 1
ATOM 559 C C . ASN A 1 72 ? 11.817 9.098 -1.282 1.00 91.81 72 ASN A C 1
ATOM 561 O O . ASN A 1 72 ? 11.372 9.198 -2.424 1.00 91.81 72 ASN A O 1
ATOM 565 N N . TYR A 1 73 ? 13.056 8.653 -1.061 1.00 90.75 73 TYR A N 1
ATOM 566 C CA . TYR A 1 73 ? 13.948 8.259 -2.163 1.00 90.75 73 TYR A CA 1
ATOM 567 C C . TYR A 1 73 ? 13.475 7.005 -2.913 1.00 90.75 73 TYR A C 1
ATOM 569 O O . TYR A 1 73 ? 13.790 6.841 -4.095 1.00 90.75 73 TYR A O 1
ATOM 577 N N . VAL A 1 74 ? 12.713 6.129 -2.248 1.00 89.31 74 VAL A N 1
ATOM 578 C CA . VAL A 1 74 ? 12.143 4.933 -2.878 1.00 89.31 74 VAL A CA 1
ATOM 579 C C . VAL A 1 74 ? 11.067 5.340 -3.873 1.00 89.31 74 VAL A C 1
ATOM 581 O O . VAL A 1 74 ? 11.142 4.947 -5.032 1.00 89.31 74 VAL A O 1
ATOM 584 N N . GLU A 1 75 ? 10.147 6.213 -3.464 1.00 90.56 75 GLU A N 1
ATOM 585 C CA . GLU A 1 75 ? 9.143 6.790 -4.362 1.00 90.56 75 GLU A CA 1
ATOM 586 C C . GLU A 1 75 ? 9.788 7.523 -5.542 1.00 90.56 75 GLU A C 1
ATOM 588 O O . GLU A 1 75 ? 9.403 7.305 -6.689 1.00 90.56 75 GLU A O 1
ATOM 593 N N . GLN A 1 76 ? 10.800 8.358 -5.281 1.00 89.94 76 GLN A N 1
ATOM 594 C CA . GLN A 1 76 ? 11.504 9.090 -6.333 1.00 89.94 76 GLN A CA 1
ATOM 595 C C . GLN A 1 76 ? 12.099 8.139 -7.379 1.00 89.94 76 GLN A C 1
ATOM 597 O O . GLN A 1 76 ? 11.967 8.370 -8.580 1.00 89.94 76 GLN A O 1
ATOM 602 N N . THR A 1 77 ? 12.740 7.062 -6.922 1.00 89.25 77 THR A N 1
ATOM 603 C CA . THR A 1 77 ? 13.347 6.062 -7.807 1.00 89.25 77 THR A CA 1
ATOM 604 C C . THR A 1 77 ? 12.281 5.262 -8.551 1.00 89.25 77 THR A C 1
ATOM 606 O O . THR A 1 77 ? 12.403 5.047 -9.753 1.00 89.25 77 THR A O 1
ATOM 609 N N . TYR A 1 78 ? 11.208 4.867 -7.865 1.00 86.19 78 TYR A N 1
ATOM 610 C CA . TYR A 1 78 ? 10.088 4.146 -8.464 1.00 86.19 78 TYR A CA 1
ATOM 611 C C . TYR A 1 78 ? 9.445 4.962 -9.594 1.00 86.19 78 TYR A C 1
ATOM 613 O O . TYR A 1 78 ? 9.288 4.460 -10.704 1.00 86.19 78 TYR A O 1
ATOM 621 N N . ARG A 1 79 ? 9.161 6.250 -9.357 1.00 84.94 79 ARG A N 1
ATOM 622 C CA . ARG A 1 79 ? 8.577 7.167 -10.354 1.00 84.94 79 ARG A CA 1
ATOM 623 C C . ARG A 1 79 ? 9.519 7.503 -11.511 1.00 84.94 79 ARG A C 1
ATOM 625 O O . ARG A 1 79 ? 9.052 7.877 -12.583 1.00 84.94 79 ARG A O 1
ATOM 632 N N . ALA A 1 80 ? 10.832 7.395 -11.310 1.00 85.25 80 ALA A N 1
ATOM 633 C CA . ALA A 1 80 ? 11.798 7.545 -12.395 1.00 85.25 80 ALA A CA 1
ATOM 634 C C . ALA A 1 80 ? 11.769 6.349 -13.364 1.00 85.25 80 ALA A C 1
ATOM 636 O O . ALA A 1 80 ? 12.075 6.518 -14.543 1.00 85.25 80 ALA A O 1
ATOM 637 N N . ASN A 1 81 ? 11.391 5.165 -12.871 1.00 81.81 81 ASN A N 1
ATOM 638 C CA . ASN A 1 81 ? 11.347 3.928 -13.649 1.00 81.81 81 ASN A CA 1
ATOM 639 C C . ASN A 1 81 ? 9.959 3.651 -14.244 1.00 81.81 81 ASN A C 1
ATOM 641 O O . ASN A 1 81 ? 9.869 3.137 -15.356 1.00 81.81 81 ASN A O 1
ATOM 645 N N . TYR A 1 82 ? 8.889 4.007 -13.525 1.00 82.12 82 TYR A N 1
ATOM 646 C CA . TYR A 1 82 ? 7.515 3.660 -13.885 1.00 82.12 82 TYR A CA 1
ATOM 647 C C . TYR A 1 82 ? 6.587 4.871 -13.867 1.00 82.12 82 TYR A C 1
ATOM 649 O O . TYR A 1 82 ? 6.628 5.714 -12.969 1.00 82.12 82 TYR A O 1
ATOM 657 N N . ILE A 1 83 ? 5.695 4.929 -14.856 1.00 77.25 83 ILE A N 1
ATOM 658 C CA . ILE A 1 83 ? 4.675 5.973 -14.953 1.00 77.25 83 ILE A CA 1
ATOM 659 C C . ILE A 1 83 ? 3.517 5.593 -14.030 1.00 77.25 83 ILE A C 1
ATOM 661 O O . ILE A 1 83 ? 2.717 4.719 -14.349 1.00 77.25 83 ILE A O 1
ATOM 665 N N . ILE A 1 84 ? 3.414 6.282 -12.897 1.00 71.38 84 ILE A N 1
ATOM 666 C CA . ILE A 1 84 ? 2.312 6.145 -11.944 1.00 71.38 84 ILE A CA 1
ATOM 667 C C . ILE A 1 84 ? 1.794 7.533 -11.568 1.00 71.38 84 ILE A C 1
ATOM 669 O O . ILE A 1 84 ? 2.574 8.473 -11.386 1.00 71.38 84 ILE A O 1
ATOM 673 N N . LYS A 1 85 ? 0.470 7.682 -11.471 1.00 65.75 85 LYS A N 1
ATOM 674 C CA . LYS A 1 85 ? -0.131 8.949 -11.043 1.00 65.75 85 LYS A CA 1
ATOM 675 C C . LYS A 1 85 ? 0.191 9.235 -9.571 1.00 65.75 85 LYS A C 1
ATOM 677 O O . LYS A 1 85 ? 0.543 8.334 -8.809 1.00 65.75 85 LYS A O 1
ATOM 682 N N . ASN A 1 86 ? 0.130 10.504 -9.172 1.00 62.84 86 ASN A N 1
ATOM 683 C CA . ASN A 1 86 ? 0.498 10.905 -7.811 1.00 62.84 86 ASN A CA 1
ATOM 684 C C . ASN A 1 86 ? -0.439 10.312 -6.755 1.00 62.84 86 ASN A C 1
ATOM 686 O O . ASN A 1 86 ? 0.037 9.799 -5.751 1.00 62.84 86 ASN A O 1
ATOM 690 N N . ASP A 1 87 ? -1.734 10.294 -7.052 1.00 69.50 87 ASP A N 1
ATOM 691 C CA . ASP A 1 87 ? -2.818 9.737 -6.240 1.00 69.50 87 ASP A CA 1
ATOM 692 C C . ASP A 1 87 ? -2.764 8.208 -6.077 1.00 69.50 87 ASP A C 1
ATOM 694 O O . ASP A 1 87 ? -3.455 7.668 -5.220 1.00 69.50 87 ASP A O 1
ATOM 698 N N . LEU A 1 88 ? -1.927 7.510 -6.854 1.00 74.50 88 LEU A N 1
ATOM 699 C CA . LEU A 1 88 ? -1.816 6.046 -6.850 1.00 74.50 88 LEU A CA 1
ATOM 700 C C . LEU A 1 88 ? -0.535 5.523 -6.181 1.00 74.50 88 LEU A C 1
ATOM 702 O O . LEU A 1 88 ? -0.300 4.313 -6.168 1.00 74.50 88 LEU A O 1
ATOM 706 N N . PHE A 1 89 ? 0.297 6.408 -5.624 1.00 83.94 89 PHE A N 1
ATOM 707 C CA . PHE A 1 89 ? 1.404 6.010 -4.756 1.00 83.94 89 PHE A CA 1
ATOM 708 C C . PHE A 1 89 ? 1.053 6.330 -3.304 1.00 83.94 89 PHE A C 1
ATOM 710 O O . PHE A 1 89 ? 0.766 7.479 -2.973 1.00 83.94 89 PHE A O 1
ATOM 717 N N . TYR A 1 90 ? 1.114 5.325 -2.439 1.00 89.25 90 TYR A N 1
ATOM 718 C CA . TYR A 1 90 ? 0.770 5.453 -1.029 1.00 89.25 90 TYR A CA 1
ATOM 719 C C . TYR A 1 90 ? 2.012 5.334 -0.160 1.00 89.25 90 TYR A C 1
ATOM 721 O O . TYR A 1 90 ? 2.810 4.407 -0.303 1.00 89.25 90 TYR A O 1
ATOM 729 N N . GLN A 1 91 ? 2.167 6.242 0.799 1.00 90.69 91 GLN A N 1
ATOM 730 C CA . GLN A 1 91 ? 3.343 6.209 1.665 1.00 90.69 91 GLN A CA 1
ATOM 731 C C . GLN A 1 91 ? 3.308 5.020 2.621 1.00 90.69 91 GLN A C 1
ATOM 733 O O . GLN A 1 91 ? 4.333 4.392 2.836 1.00 90.69 91 GLN A O 1
ATOM 738 N N . ASP A 1 92 ? 2.155 4.680 3.200 1.00 88.44 92 ASP A N 1
ATOM 739 C CA . ASP A 1 92 ? 2.096 3.639 4.223 1.00 88.44 92 ASP A CA 1
ATOM 740 C C . ASP A 1 92 ? 0.872 2.736 4.092 1.00 88.44 92 ASP A C 1
ATOM 742 O O . ASP A 1 92 ? -0.274 3.181 4.067 1.00 88.44 92 ASP A O 1
ATOM 746 N N . VAL A 1 93 ? 1.148 1.433 4.082 1.00 85.06 93 VAL A N 1
ATOM 747 C CA . VAL A 1 93 ? 0.158 0.363 3.948 1.00 85.06 93 VAL A CA 1
ATOM 748 C C . VAL A 1 93 ? -0.867 0.341 5.085 1.00 85.06 93 VAL A C 1
ATOM 750 O O . VAL A 1 93 ? -1.965 -0.178 4.905 1.00 85.06 93 VAL A O 1
ATOM 753 N N . ARG A 1 94 ? -0.541 0.892 6.262 1.00 82.38 94 ARG A N 1
ATOM 754 C CA . ARG A 1 94 ? -1.458 0.943 7.413 1.00 82.38 94 ARG A CA 1
ATOM 755 C C . ARG A 1 94 ? -2.656 1.847 7.153 1.00 82.38 94 ARG A C 1
ATOM 757 O O . ARG A 1 94 ? -3.743 1.547 7.629 1.00 82.38 94 ARG A O 1
ATOM 764 N N . PHE A 1 95 ? -2.451 2.908 6.380 1.00 82.19 95 PHE A N 1
ATOM 765 C CA . PHE A 1 95 ? -3.497 3.864 6.021 1.00 82.19 95 PHE A CA 1
ATOM 766 C C . PHE A 1 95 ? -4.133 3.538 4.666 1.00 82.19 95 PHE A C 1
ATOM 768 O O . PHE A 1 95 ? -5.017 4.254 4.207 1.00 82.19 95 PHE A O 1
ATOM 775 N N . LEU A 1 96 ? -3.705 2.436 4.039 1.00 76.44 96 LEU A N 1
ATOM 776 C CA . LEU A 1 96 ? -4.297 1.927 2.817 1.00 76.44 96 LEU A CA 1
ATOM 777 C C . LEU A 1 96 ? -5.626 1.228 3.146 1.00 76.44 96 LEU A C 1
ATOM 779 O O . LEU A 1 96 ? -5.669 0.122 3.709 1.00 76.44 96 LEU A O 1
ATOM 783 N N . ASP A 1 97 ? -6.714 1.861 2.714 1.00 68.25 97 ASP A N 1
ATOM 784 C CA . ASP A 1 97 ? -7.996 1.199 2.482 1.00 68.25 97 ASP A CA 1
ATOM 785 C C . ASP A 1 97 ? -8.700 0.698 3.759 1.00 68.25 97 ASP A C 1
ATOM 787 O O . ASP A 1 97 ? -9.184 -0.435 3.828 1.00 68.25 97 ASP A O 1
ATOM 791 N N . GLN A 1 98 ? -8.740 1.516 4.817 1.00 59.88 98 GLN A N 1
ATOM 792 C CA . GLN A 1 98 ? -9.637 1.244 5.951 1.00 59.88 98 GLN A CA 1
ATOM 793 C C . GLN A 1 98 ? -11.104 1.406 5.533 1.00 59.88 98 GLN A C 1
ATOM 795 O O . GLN A 1 98 ? -11.925 0.556 5.860 1.00 59.88 98 GLN A O 1
ATOM 800 N N . GLU A 1 99 ? -11.429 2.435 4.753 1.00 60.78 99 GLU A N 1
ATOM 801 C CA . GLU A 1 99 ? -12.816 2.782 4.428 1.00 60.78 99 GLU A CA 1
ATOM 802 C C . GLU A 1 99 ? -13.460 1.800 3.448 1.00 60.78 99 GLU A C 1
ATOM 804 O O . GLU A 1 99 ? -14.570 1.345 3.698 1.00 60.78 99 GLU A O 1
ATOM 809 N N . TYR A 1 100 ? -12.746 1.373 2.403 1.00 67.88 100 TYR A N 1
ATOM 810 C CA . TYR A 1 100 ? -13.243 0.342 1.488 1.00 67.88 100 TYR A CA 1
ATOM 811 C C . TYR A 1 100 ? -13.489 -0.996 2.196 1.00 67.88 100 TYR A C 1
ATOM 813 O O . TYR A 1 100 ? -14.504 -1.652 1.963 1.00 67.88 100 TYR A O 1
ATOM 821 N N . LYS A 1 101 ? -12.593 -1.403 3.108 1.00 69.31 101 LYS A N 1
ATOM 822 C CA . LYS A 1 101 ? -12.776 -2.624 3.911 1.00 69.31 101 LYS A CA 1
ATOM 823 C C . LYS A 1 101 ? -13.970 -2.500 4.854 1.00 69.31 101 LYS A C 1
ATOM 825 O O . LYS A 1 101 ? -14.722 -3.464 4.976 1.00 69.31 101 LYS A O 1
ATOM 830 N N . ILE A 1 102 ? -14.151 -1.340 5.493 1.00 65.25 102 ILE A N 1
ATOM 831 C CA . ILE A 1 102 ? -15.298 -1.061 6.370 1.00 65.25 102 ILE A CA 1
ATOM 832 C C . ILE A 1 102 ? -16.590 -1.105 5.556 1.00 65.25 102 ILE A C 1
ATOM 834 O O . ILE A 1 102 ? -17.452 -1.913 5.876 1.00 65.25 102 ILE A O 1
ATOM 838 N N . GLN A 1 103 ? -16.681 -0.368 4.449 1.00 66.62 103 GLN A N 1
ATOM 839 C CA . GLN A 1 103 ? -17.867 -0.338 3.586 1.00 66.62 103 GLN A CA 1
ATOM 840 C C . GLN A 1 103 ? -18.200 -1.720 3.007 1.00 66.62 103 GLN A C 1
ATOM 842 O O . GLN A 1 103 ? -19.362 -2.122 2.969 1.00 66.62 103 GLN A O 1
ATOM 847 N N . ALA A 1 104 ? -17.192 -2.497 2.595 1.00 72.56 104 ALA A N 1
ATOM 848 C CA . ALA A 1 104 ? -17.390 -3.864 2.114 1.00 72.56 104 ALA A CA 1
ATOM 849 C C . ALA A 1 104 ? -17.944 -4.794 3.207 1.00 72.56 104 ALA A C 1
ATOM 851 O O . ALA A 1 104 ? -18.734 -5.699 2.918 1.00 72.56 104 ALA A O 1
ATOM 852 N N . VAL A 1 105 ? -17.532 -4.587 4.460 1.00 73.88 105 VAL A N 1
ATOM 853 C CA . VAL A 1 105 ? -18.029 -5.346 5.610 1.00 73.88 105 VAL A CA 1
ATOM 854 C C . VAL A 1 105 ? -19.405 -4.869 6.063 1.00 73.88 105 VAL A C 1
ATOM 856 O O . VAL A 1 105 ? -20.263 -5.716 6.293 1.00 73.88 105 VAL A O 1
ATOM 859 N N . GLU A 1 106 ? -19.658 -3.565 6.127 1.00 73.06 106 GLU A N 1
ATOM 860 C CA . GLU A 1 106 ? -20.976 -2.987 6.419 1.00 73.06 106 GLU A CA 1
ATOM 861 C C . GLU A 1 106 ? -22.014 -3.477 5.408 1.00 73.06 106 GLU A C 1
ATOM 863 O O . GLU A 1 106 ? -23.058 -3.989 5.801 1.00 73.06 106 GLU A O 1
ATOM 868 N N . LEU A 1 107 ? -21.673 -3.507 4.117 1.00 76.19 107 LEU A N 1
ATOM 869 C CA . LEU A 1 107 ? -22.535 -4.064 3.072 1.00 76.19 107 LEU A CA 1
ATOM 870 C C . LEU A 1 107 ? -22.875 -5.553 3.293 1.00 76.19 107 LEU A C 1
ATOM 872 O O . LEU A 1 107 ? -23.945 -6.009 2.891 1.00 76.19 107 LEU A O 1
ATOM 876 N N . CYS A 1 108 ? -21.989 -6.317 3.942 1.00 79.94 108 CYS A N 1
ATOM 877 C CA . CYS A 1 108 ? -22.248 -7.709 4.326 1.00 79.94 108 CYS A CA 1
ATOM 878 C C . CYS A 1 108 ? -23.057 -7.859 5.623 1.00 79.94 108 CYS A C 1
ATOM 880 O O . CYS A 1 108 ? -23.624 -8.927 5.850 1.00 79.94 108 CYS A O 1
ATOM 882 N N . LEU A 1 109 ? -23.021 -6.865 6.514 1.00 77.19 109 LEU A N 1
ATOM 883 C CA . LEU A 1 109 ? -23.660 -6.913 7.832 1.00 77.19 109 LEU A CA 1
ATOM 884 C C . LEU A 1 109 ? -25.061 -6.298 7.821 1.00 77.19 109 LEU A C 1
ATOM 886 O O . LEU A 1 109 ? -25.941 -6.803 8.513 1.00 77.19 109 LEU A O 1
ATOM 890 N N . GLU A 1 110 ? -25.251 -5.232 7.048 1.00 74.12 110 GLU A N 1
ATOM 891 C CA . GLU A 1 110 ? -26.502 -4.477 6.943 1.00 74.12 110 GLU A CA 1
ATOM 892 C C . GLU A 1 110 ? -27.373 -4.931 5.763 1.00 74.12 110 GLU A C 1
ATOM 894 O O . GLU A 1 110 ? -28.580 -4.699 5.758 1.00 74.12 110 GLU A O 1
ATOM 899 N N . GLY A 1 111 ? -26.780 -5.577 4.755 1.00 69.88 111 GLY A N 1
ATOM 900 C CA . GLY A 1 111 ? -27.486 -6.029 3.558 1.00 69.88 111 GLY A CA 1
ATOM 901 C C . GLY A 1 111 ? -28.096 -7.432 3.672 1.00 69.88 111 GLY A C 1
ATOM 902 O O . GLY A 1 111 ? -27.589 -8.302 4.373 1.00 69.88 111 GLY A O 1
ATOM 903 N N . ASP A 1 112 ? -29.126 -7.703 2.862 1.00 73.00 112 ASP A N 1
ATOM 904 C CA . ASP A 1 112 ? -29.745 -9.038 2.715 1.00 73.00 112 ASP A CA 1
ATOM 905 C C . ASP A 1 112 ? -28.908 -10.019 1.862 1.00 73.00 112 ASP A C 1
ATOM 907 O O . ASP A 1 112 ? -29.313 -11.156 1.594 1.00 73.00 112 ASP A O 1
ATOM 911 N N . LYS A 1 113 ? -27.745 -9.578 1.368 1.00 79.94 113 LYS A N 1
ATOM 912 C CA . LYS A 1 113 ? -26.888 -10.355 0.468 1.00 79.94 113 LYS A CA 1
ATOM 913 C C . LYS A 1 113 ? -25.886 -11.189 1.256 1.00 79.94 113 LYS A C 1
ATOM 915 O O . LYS A 1 113 ? -25.278 -10.743 2.222 1.00 79.94 113 LYS A O 1
ATOM 920 N N . SER A 1 114 ? -25.641 -12.408 0.784 1.00 86.19 114 SER A N 1
ATOM 921 C CA . SER A 1 114 ? -24.603 -13.263 1.368 1.00 86.19 114 SER A CA 1
ATOM 922 C C . SER A 1 114 ? -23.197 -12.705 1.106 1.00 86.19 114 SER A C 1
ATOM 924 O O . SER A 1 114 ? -22.937 -12.123 0.053 1.00 86.19 114 SER A O 1
ATOM 926 N N . ILE A 1 115 ? -22.248 -12.994 2.005 1.00 85.62 115 ILE A N 1
ATOM 927 C CA . ILE A 1 115 ? -20.823 -12.626 1.851 1.00 85.62 115 ILE A CA 1
ATOM 928 C C . ILE A 1 115 ? -20.268 -13.069 0.484 1.00 85.62 115 ILE A C 1
ATOM 930 O O . ILE A 1 115 ? -19.460 -12.374 -0.117 1.00 85.62 115 ILE A O 1
ATOM 934 N N . ALA A 1 116 ? -20.718 -14.210 -0.050 1.00 86.44 116 ALA A N 1
ATOM 935 C CA . ALA A 1 116 ? -20.297 -14.694 -1.366 1.00 86.44 116 ALA A CA 1
ATOM 936 C C . ALA A 1 116 ? -20.807 -13.827 -2.528 1.00 86.44 116 ALA A C 1
ATOM 938 O O . ALA A 1 116 ? -20.084 -13.631 -3.505 1.00 86.44 116 ALA A O 1
ATOM 939 N N . GLN A 1 117 ? -22.028 -13.298 -2.428 1.00 84.00 117 GLN A N 1
ATOM 940 C CA . GLN A 1 117 ? -22.582 -12.382 -3.427 1.00 84.00 117 GLN A CA 1
ATOM 941 C C . GLN A 1 117 ? -21.883 -11.029 -3.367 1.00 84.00 117 GLN A C 1
ATOM 943 O O . GLN A 1 117 ? -21.449 -10.540 -4.404 1.00 84.00 117 GLN A O 1
ATOM 948 N N . VAL A 1 118 ? -21.695 -10.479 -2.165 1.00 84.19 118 VAL A N 1
ATOM 949 C CA . VAL A 1 118 ? -20.992 -9.203 -1.981 1.00 84.19 118 VAL A CA 1
ATOM 950 C C . VAL A 1 118 ? -19.539 -9.314 -2.452 1.00 84.19 118 VAL A C 1
ATOM 952 O O . VAL A 1 118 ? -19.073 -8.470 -3.209 1.00 84.19 118 VAL A O 1
ATOM 955 N N . ALA A 1 119 ? -18.841 -10.405 -2.121 1.00 84.44 119 ALA A N 1
ATOM 956 C CA . ALA A 1 119 ? -17.485 -10.651 -2.614 1.00 84.44 119 ALA A CA 1
ATOM 957 C C . ALA A 1 119 ? -17.434 -10.687 -4.148 1.00 84.44 119 ALA A C 1
ATOM 959 O O . ALA A 1 119 ? -16.548 -10.089 -4.750 1.00 84.44 119 ALA A O 1
ATOM 960 N N . LYS A 1 120 ? -18.409 -11.338 -4.792 1.00 85.81 120 LYS A N 1
ATOM 961 C CA . LYS A 1 120 ? -18.486 -11.405 -6.255 1.00 85.81 120 LYS A CA 1
ATOM 962 C C . LYS A 1 120 ? -18.778 -10.043 -6.891 1.00 85.81 120 LYS A C 1
ATOM 964 O O . LYS A 1 120 ? -18.191 -9.739 -7.924 1.00 85.81 120 LYS A O 1
ATOM 969 N N . GLU A 1 121 ? -19.657 -9.243 -6.292 1.00 81.50 121 GLU A N 1
ATOM 970 C CA . GLU A 1 121 ? -19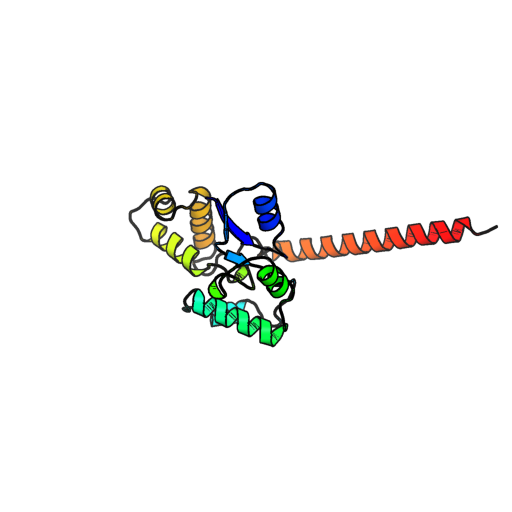.981 -7.884 -6.754 1.00 81.50 121 GLU A CA 1
ATOM 971 C C . GLU A 1 121 ? -18.781 -6.938 -6.627 1.00 81.50 121 GLU A C 1
ATOM 973 O O . GLU A 1 121 ? -18.516 -6.162 -7.540 1.00 81.50 121 GLU A O 1
ATOM 978 N N . LEU A 1 122 ? -18.013 -7.064 -5.543 1.00 79.38 122 LEU A N 1
ATOM 979 C CA . LEU A 1 122 ? -16.809 -6.271 -5.282 1.00 79.38 122 LEU A CA 1
ATOM 980 C C . LEU A 1 122 ? -15.545 -6.817 -5.976 1.00 79.38 122 LEU A C 1
ATOM 982 O O . LEU A 1 122 ? -14.465 -6.250 -5.829 1.00 79.38 122 LEU A O 1
ATOM 986 N N . GLY A 1 123 ? -15.640 -7.938 -6.700 1.00 77.69 123 GLY A N 1
ATOM 987 C CA . GLY A 1 123 ? -14.484 -8.586 -7.332 1.00 77.69 123 GLY A CA 1
ATOM 988 C C . GLY A 1 123 ? -13.456 -9.149 -6.339 1.00 77.69 123 GLY A C 1
ATOM 989 O O . GLY A 1 123 ? -12.293 -9.342 -6.690 1.00 77.69 123 GLY A O 1
ATOM 990 N N . LEU A 1 124 ? -13.867 -9.415 -5.099 1.00 80.94 124 LEU A N 1
ATOM 991 C CA . LEU A 1 124 ? -13.031 -9.932 -4.020 1.00 80.94 124 LEU A CA 1
ATOM 992 C C . LEU A 1 124 ? -13.130 -11.457 -3.911 1.00 80.94 124 LEU A C 1
ATOM 994 O O . LEU A 1 124 ? -14.168 -12.073 -4.159 1.00 80.94 124 LEU A O 1
ATOM 998 N N . ALA A 1 125 ? -12.050 -12.092 -3.452 1.00 83.25 125 ALA A N 1
ATOM 999 C CA . ALA A 1 125 ? -12.112 -13.490 -3.047 1.00 83.25 125 ALA A CA 1
ATOM 1000 C C . ALA A 1 125 ? -12.985 -13.637 -1.789 1.00 83.25 125 ALA A C 1
ATOM 1002 O O . ALA A 1 125 ? -12.818 -12.889 -0.823 1.00 83.25 125 ALA A O 1
ATOM 1003 N N . TYR A 1 126 ? -13.857 -14.650 -1.761 1.00 86.94 126 TYR A N 1
ATOM 1004 C CA . TYR A 1 126 ? -14.749 -14.921 -0.624 1.00 86.94 126 TYR A CA 1
ATOM 1005 C C . TYR A 1 126 ? -14.005 -14.949 0.719 1.00 86.94 126 TYR A C 1
ATOM 1007 O O . TYR A 1 126 ? -14.420 -14.298 1.672 1.00 86.94 126 TYR A O 1
ATOM 1015 N N . ASN A 1 127 ? -12.870 -15.653 0.777 1.00 84.88 127 ASN A N 1
ATOM 1016 C CA . ASN A 1 127 ? -12.076 -15.789 1.999 1.00 84.88 127 ASN A CA 1
ATOM 1017 C C . ASN A 1 127 ? -11.531 -14.446 2.506 1.00 84.88 127 ASN A C 1
ATOM 1019 O O . ASN A 1 127 ? -11.401 -14.263 3.715 1.00 84.88 127 ASN A O 1
ATOM 1023 N N . THR A 1 128 ? -11.230 -13.511 1.601 1.00 79.12 128 THR A N 1
ATOM 1024 C CA . THR A 1 128 ? -10.757 -12.167 1.950 1.00 79.12 128 THR A CA 1
ATOM 1025 C C . THR A 1 128 ? -11.857 -11.391 2.656 1.00 79.12 128 THR A C 1
ATOM 1027 O O . THR A 1 128 ? -11.646 -10.920 3.771 1.00 79.12 128 THR A O 1
ATOM 1030 N N . LEU A 1 129 ? -13.047 -11.337 2.053 1.00 81.94 129 LEU A N 1
ATOM 1031 C CA . LEU A 1 129 ? -14.180 -10.614 2.624 1.00 81.94 129 LEU A CA 1
ATOM 1032 C C . LEU A 1 129 ? -14.692 -11.283 3.905 1.00 81.94 129 LEU A C 1
ATOM 1034 O O . LEU A 1 129 ? -14.967 -10.613 4.891 1.00 81.94 129 LEU A O 1
ATOM 1038 N N . HIS A 1 130 ? -14.736 -12.615 3.938 1.00 85.56 130 HIS A N 1
ATOM 1039 C CA . HIS A 1 130 ? -15.089 -13.369 5.138 1.00 85.56 130 HIS A CA 1
ATOM 1040 C C . HIS A 1 130 ? -14.125 -13.087 6.302 1.00 85.56 130 HIS A C 1
ATOM 1042 O O . HIS A 1 130 ? -14.562 -12.901 7.439 1.00 85.56 130 HIS A O 1
ATOM 1048 N N . ARG A 1 131 ? -12.811 -13.034 6.035 1.00 81.81 131 ARG A N 1
ATOM 1049 C CA . ARG A 1 131 ? -11.808 -12.657 7.041 1.00 81.81 131 ARG A CA 1
ATOM 1050 C C . ARG A 1 131 ? -12.044 -11.235 7.542 1.00 81.81 131 ARG A C 1
ATOM 1052 O O . ARG A 1 131 ? -12.032 -11.034 8.749 1.00 81.81 131 ARG A O 1
ATOM 1059 N N . TRP A 1 132 ? -12.314 -10.291 6.644 1.00 82.00 132 TRP A N 1
ATOM 1060 C CA . TRP A 1 132 ? -12.608 -8.912 7.022 1.00 82.00 132 TRP A CA 1
ATOM 1061 C C . TRP A 1 132 ? -13.851 -8.808 7.918 1.00 82.00 132 TRP A C 1
ATOM 1063 O O . TRP A 1 132 ? -13.782 -8.227 8.996 1.00 82.00 132 TRP A O 1
ATOM 1073 N N . VAL A 1 133 ? -14.962 -9.451 7.546 1.00 79.69 133 VAL A N 1
ATOM 1074 C CA . VAL A 1 133 ? -16.184 -9.474 8.372 1.00 79.69 133 VAL A CA 1
ATOM 1075 C C . VAL A 1 133 ? -15.902 -10.049 9.765 1.00 79.69 133 VAL A C 1
ATOM 1077 O O . VAL A 1 133 ? -16.427 -9.559 10.764 1.00 79.69 133 VAL A O 1
ATOM 1080 N N . LYS A 1 134 ? -15.064 -11.088 9.849 1.00 82.94 134 LYS A N 1
ATOM 1081 C CA . LYS A 1 134 ? -14.659 -11.688 11.123 1.00 82.94 134 LYS A CA 1
ATOM 1082 C C . LYS A 1 134 ? -13.821 -10.722 11.970 1.00 82.94 134 LYS A C 1
ATOM 1084 O O . LYS A 1 134 ? -14.147 -10.517 13.133 1.00 82.94 134 LYS A O 1
ATOM 1089 N N . GLU A 1 135 ? -12.783 -10.126 11.388 1.00 72.69 135 GLU A N 1
ATOM 1090 C CA . GLU A 1 135 ? -11.897 -9.168 12.064 1.00 72.69 135 GLU A CA 1
ATOM 1091 C C . GLU A 1 135 ? -12.670 -7.944 12.576 1.00 72.69 135 GLU A C 1
ATOM 1093 O O . GLU A 1 135 ? -12.460 -7.525 13.709 1.00 72.69 135 GLU A O 1
ATOM 1098 N N . TYR A 1 136 ? -13.623 -7.436 11.791 1.00 71.62 136 TYR A N 1
ATOM 1099 C CA . TYR A 1 136 ? -14.478 -6.305 12.159 1.00 71.62 136 TYR A CA 1
ATOM 1100 C C . TYR A 1 136 ? -15.406 -6.609 13.349 1.00 71.62 136 TYR A C 1
ATOM 1102 O O . TYR A 1 136 ? -15.576 -5.779 14.242 1.00 71.62 136 TYR A O 1
ATOM 1110 N N . LYS A 1 137 ? -15.981 -7.822 13.404 1.00 76.75 137 LYS A N 1
ATOM 1111 C CA . LYS A 1 137 ? -16.785 -8.276 14.556 1.00 76.75 137 LYS A CA 1
ATOM 1112 C C . LYS A 1 137 ? -15.939 -8.439 15.817 1.00 76.75 137 LYS A C 1
ATOM 1114 O O . LYS A 1 137 ? -16.403 -8.127 16.908 1.00 76.75 137 LYS A O 1
ATOM 1119 N N . GLU A 1 138 ? -14.714 -8.939 15.673 1.00 74.75 138 GLU A N 1
ATOM 1120 C CA . GLU A 1 138 ? -13.782 -9.138 16.789 1.00 74.75 138 GLU A CA 1
ATOM 1121 C C . GLU A 1 138 ? -13.222 -7.811 17.335 1.00 74.75 138 GLU A C 1
ATOM 1123 O O . GLU A 1 138 ? -12.902 -7.733 18.520 1.00 74.75 138 GLU A O 1
ATOM 1128 N N . SER A 1 139 ? -13.136 -6.761 16.510 1.00 59.91 139 SER A N 1
ATOM 1129 C CA . SER A 1 139 ? -12.642 -5.430 16.895 1.00 59.91 139 SER A CA 1
ATOM 1130 C C . SER A 1 139 ? -13.735 -4.434 17.304 1.00 59.91 139 SER A C 1
ATOM 1132 O O . SER A 1 139 ? -13.459 -3.239 17.441 1.00 59.91 139 SER A O 1
ATOM 1134 N N . ASN A 1 140 ? -14.973 -4.898 17.524 1.00 59.44 140 ASN A N 1
ATOM 1135 C CA . ASN A 1 140 ? -16.110 -4.058 17.920 1.00 59.44 140 ASN A CA 1
ATOM 1136 C C . ASN A 1 140 ? -16.337 -2.850 16.976 1.00 59.44 140 ASN A C 1
ATOM 1138 O O . ASN A 1 140 ? -16.758 -1.783 17.418 1.00 59.44 140 ASN A O 1
ATOM 1142 N N . GLY A 1 141 ? -16.024 -3.010 15.684 1.00 52.19 141 GLY A N 1
ATOM 1143 C CA . GLY A 1 141 ? -16.210 -1.980 14.656 1.00 52.19 141 GLY A CA 1
ATOM 1144 C C . GLY A 1 141 ? -15.141 -0.883 14.609 1.00 52.19 141 GLY A C 1
ATOM 1145 O O . GLY A 1 141 ? -15.321 0.088 13.885 1.00 52.19 141 GLY A O 1
ATOM 1146 N N . THR A 1 142 ? -14.032 -1.008 15.352 1.00 44.25 142 THR A N 1
ATOM 1147 C CA . THR A 1 142 ? -13.069 0.105 15.508 1.00 44.25 142 THR A CA 1
ATOM 1148 C C . THR A 1 142 ? -11.766 -0.020 14.725 1.00 44.25 142 THR A C 1
ATOM 1150 O O . THR A 1 142 ? -11.068 0.981 14.597 1.00 44.25 142 THR A O 1
ATOM 1153 N N . SER A 1 143 ? -11.406 -1.188 14.171 1.00 49.47 143 SER A N 1
ATOM 1154 C CA . SER A 1 143 ? -10.226 -1.288 13.292 1.00 49.47 143 SER A CA 1
ATOM 1155 C C . SER A 1 143 ? -10.064 -2.633 12.588 1.00 49.47 143 SER A C 1
ATOM 1157 O O . SER A 1 143 ? -10.187 -3.697 13.200 1.00 49.47 143 SER A O 1
ATOM 1159 N N . PHE A 1 144 ? -9.654 -2.580 11.319 1.00 50.62 144 PHE A N 1
ATOM 1160 C CA . PHE A 1 144 ? -8.923 -3.668 10.675 1.00 50.62 144 PHE A CA 1
ATOM 1161 C C . PHE A 1 144 ? -7.467 -3.576 11.115 1.00 50.62 144 PHE A C 1
ATOM 1163 O O . PHE A 1 144 ? -6.727 -2.708 10.653 1.00 50.62 144 PHE A O 1
ATOM 1170 N N . VAL A 1 145 ? -7.025 -4.470 11.998 1.00 47.34 145 VAL A N 1
ATOM 1171 C CA . VAL A 1 145 ? -5.589 -4.654 12.222 1.00 47.34 145 VAL A CA 1
ATOM 1172 C C . VAL A 1 145 ? -5.001 -5.207 10.927 1.00 47.34 145 VAL A C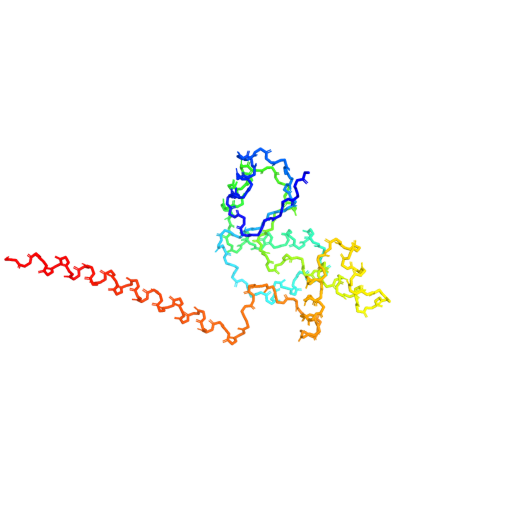 1
ATOM 1174 O O . VAL A 1 145 ? -5.123 -6.392 10.632 1.00 47.34 145 VAL A O 1
ATOM 1177 N N . GLY A 1 146 ? -4.410 -4.330 10.107 1.00 43.81 146 GLY A N 1
ATOM 1178 C CA . GLY A 1 146 ? -3.690 -4.742 8.905 1.00 43.81 146 GLY A CA 1
ATOM 1179 C C . GLY A 1 146 ? -2.705 -5.864 9.240 1.00 43.81 146 GLY A C 1
ATOM 1180 O O . GLY A 1 146 ? -2.256 -5.980 10.379 1.00 43.81 146 GLY A O 1
ATOM 1181 N N . SER A 1 147 ? -2.329 -6.690 8.262 1.00 36.59 147 SER A N 1
ATOM 1182 C CA . SER A 1 147 ? -1.490 -7.882 8.488 1.00 36.59 147 SER A CA 1
ATOM 1183 C C . SER A 1 147 ? -0.113 -7.608 9.127 1.00 36.59 147 SER A C 1
ATOM 1185 O O . SER A 1 147 ? 0.608 -8.556 9.423 1.00 36.59 147 SER A O 1
ATOM 1187 N N . GLY A 1 148 ? 0.257 -6.336 9.330 1.00 40.38 148 GLY A N 1
ATOM 1188 C CA . GLY A 1 148 ? 1.440 -5.880 10.065 1.00 40.38 148 GLY A CA 1
ATOM 1189 C C . GLY A 1 148 ? 1.209 -5.484 11.534 1.00 40.38 148 GLY A C 1
ATOM 1190 O O . GLY A 1 148 ? 2.188 -5.235 12.234 1.00 40.38 148 GLY A O 1
ATOM 1191 N N . ASN A 1 149 ? -0.031 -5.445 12.038 1.00 41.72 149 ASN A N 1
ATOM 1192 C CA . ASN A 1 149 ? -0.304 -5.188 13.454 1.00 41.72 149 ASN A CA 1
ATOM 1193 C C . ASN A 1 149 ? -0.182 -6.486 14.254 1.00 41.72 149 ASN A C 1
ATOM 1195 O O . ASN A 1 149 ? -1.103 -7.284 14.423 1.00 41.72 149 ASN A O 1
ATOM 1199 N N . ILE A 1 150 ? 1.033 -6.680 14.746 1.00 44.91 150 ILE A N 1
ATOM 1200 C CA . ILE A 1 150 ? 1.393 -7.658 15.757 1.00 44.91 150 ILE A CA 1
ATOM 1201 C C . ILE A 1 150 ? 0.520 -7.385 16.993 1.00 44.91 150 ILE A C 1
ATOM 1203 O O . ILE A 1 150 ? 0.595 -6.298 17.565 1.00 44.91 150 ILE A O 1
ATOM 1207 N N . LYS A 1 151 ? -0.308 -8.355 17.413 1.00 48.81 151 LYS A N 1
ATOM 1208 C CA . LYS A 1 151 ? -1.028 -8.286 18.702 1.00 48.81 151 LYS A CA 1
ATOM 1209 C C . LYS A 1 151 ? -0.034 -7.871 19.802 1.00 48.81 151 LYS A C 1
ATOM 1211 O O . LYS A 1 151 ? 1.092 -8.354 19.742 1.00 48.81 151 LYS A O 1
ATOM 1216 N N . PRO A 1 152 ? -0.404 -7.076 20.822 1.00 50.16 152 PRO A N 1
ATOM 1217 C CA . PRO A 1 152 ? 0.533 -6.636 21.870 1.00 50.16 152 PRO A CA 1
ATOM 1218 C C . PRO A 1 152 ? 1.355 -7.792 22.469 1.00 50.16 152 PRO A C 1
ATOM 1220 O O . PRO A 1 152 ? 2.550 -7.674 22.705 1.00 50.16 152 PRO A O 1
ATOM 1223 N N . GLN A 1 153 ? 0.724 -8.964 22.579 1.00 50.31 153 GLN A N 1
ATOM 1224 C CA . GLN A 1 153 ? 1.304 -10.234 23.033 1.00 50.31 153 GLN A CA 1
ATOM 1225 C C . GLN A 1 153 ? 2.475 -10.760 22.173 1.00 50.31 153 GLN A C 1
ATOM 1227 O O . GLN A 1 153 ? 3.280 -11.550 22.650 1.00 50.31 153 GLN A O 1
ATOM 1232 N N . ASN A 1 154 ? 2.582 -10.343 20.912 1.00 47.12 154 ASN A N 1
ATOM 1233 C CA . ASN A 1 154 ? 3.589 -10.800 19.955 1.00 47.12 154 ASN A CA 1
ATOM 1234 C C . ASN A 1 154 ? 4.695 -9.754 19.693 1.00 47.12 154 ASN A C 1
ATOM 1236 O O . ASN A 1 154 ? 5.678 -10.090 19.032 1.00 47.12 154 ASN A O 1
ATOM 1240 N N . GLN A 1 155 ? 4.558 -8.507 20.170 1.00 53.97 155 GLN A N 1
ATOM 1241 C CA . GLN A 1 155 ? 5.571 -7.455 19.969 1.00 53.97 155 GLN A CA 1
ATOM 1242 C C . GLN A 1 155 ? 6.864 -7.803 20.706 1.00 53.97 155 GLN A C 1
ATOM 1244 O O . GLN A 1 155 ? 7.939 -7.798 20.112 1.00 53.97 155 GLN A O 1
ATOM 1249 N N . GLU A 1 156 ? 6.729 -8.235 21.958 1.00 68.19 156 GLU A N 1
ATOM 1250 C CA . GLU A 1 156 ? 7.846 -8.668 22.798 1.00 68.19 156 GLU A CA 1
ATOM 1251 C C . GLU A 1 156 ? 8.593 -9.862 22.178 1.00 68.19 156 GLU A C 1
ATOM 1253 O O . GLU A 1 156 ? 9.819 -9.886 22.130 1.00 68.19 156 GLU A O 1
ATOM 1258 N N . ILE A 1 157 ? 7.867 -10.818 21.587 1.00 66.06 157 ILE A N 1
ATOM 1259 C CA . ILE A 1 157 ? 8.460 -11.977 20.899 1.00 66.06 157 ILE A CA 1
ATOM 1260 C C . ILE A 1 157 ? 9.307 -11.541 19.695 1.00 66.06 157 ILE A C 1
ATOM 1262 O O . ILE A 1 157 ? 10.349 -12.139 19.420 1.00 66.06 157 ILE A O 1
ATOM 1266 N N . ILE A 1 158 ? 8.869 -10.521 18.960 1.00 54.91 158 ILE A N 1
ATOM 1267 C CA . ILE A 1 158 ? 9.563 -10.042 17.761 1.00 54.91 158 ILE A CA 1
ATOM 1268 C C . ILE A 1 158 ? 10.796 -9.218 18.135 1.00 54.91 158 ILE A C 1
ATOM 1270 O O . ILE A 1 158 ? 11.855 -9.425 17.539 1.00 54.91 158 ILE A O 1
ATOM 1274 N N . GLU A 1 159 ? 10.704 -8.363 19.154 1.00 73.25 159 GLU A N 1
ATOM 1275 C CA . GLU A 1 159 ? 11.859 -7.634 19.689 1.00 73.25 159 GLU A CA 1
ATOM 1276 C C . GLU A 1 159 ? 12.919 -8.585 20.254 1.00 73.25 159 GLU A C 1
ATOM 1278 O O . GLU A 1 159 ? 14.099 -8.464 19.922 1.00 73.25 159 GLU A O 1
ATOM 1283 N N . LEU A 1 160 ? 12.503 -9.596 21.024 1.00 75.81 160 LEU A N 1
ATOM 1284 C CA . LEU A 1 160 ? 13.406 -10.614 21.563 1.00 75.81 160 LEU A CA 1
ATOM 1285 C C . LEU A 1 160 ? 14.087 -11.431 20.460 1.00 75.81 160 LEU A C 1
ATOM 1287 O O . LEU A 1 160 ? 15.277 -11.735 20.561 1.00 75.81 160 LEU A O 1
ATOM 1291 N N . ARG A 1 161 ? 13.367 -11.779 19.386 1.00 68.62 161 ARG A N 1
ATOM 1292 C CA . ARG A 1 161 ? 13.951 -12.488 18.234 1.00 68.62 161 ARG A CA 1
ATOM 1293 C C . ARG A 1 161 ? 14.971 -11.636 17.496 1.00 68.62 161 ARG A C 1
ATOM 1295 O O . ARG A 1 161 ? 16.056 -12.128 17.203 1.00 68.62 161 ARG A O 1
ATOM 1302 N N . ARG A 1 162 ? 14.648 -10.365 17.250 1.00 70.00 162 ARG A N 1
ATOM 1303 C CA . ARG A 1 162 ? 15.578 -9.412 16.638 1.00 70.00 162 ARG A CA 1
ATOM 1304 C C . ARG A 1 162 ? 16.841 -9.265 17.484 1.00 70.00 162 ARG A C 1
ATOM 1306 O O . ARG A 1 162 ? 17.942 -9.339 16.950 1.00 70.00 162 ARG A O 1
ATOM 1313 N N . ARG A 1 163 ? 16.687 -9.126 18.804 1.00 81.31 163 ARG A N 1
ATOM 1314 C CA . ARG A 1 163 ? 17.826 -8.971 19.708 1.00 81.31 163 ARG A CA 1
ATOM 1315 C C . ARG A 1 163 ? 18.704 -10.218 19.764 1.00 81.31 163 ARG A C 1
ATOM 1317 O O . ARG A 1 163 ? 19.922 -10.089 19.774 1.00 81.31 163 ARG A O 1
ATOM 1324 N N . ASN A 1 164 ? 18.108 -11.411 19.770 1.00 87.62 164 ASN A N 1
ATOM 1325 C CA . ASN A 1 164 ? 18.871 -12.659 19.693 1.00 87.62 164 ASN A CA 1
ATOM 1326 C C . ASN A 1 164 ? 19.665 -12.761 18.391 1.00 87.62 164 ASN A C 1
ATOM 1328 O O . ASN A 1 164 ? 20.833 -13.129 18.435 1.00 87.62 164 ASN A O 1
ATOM 1332 N N . GLN A 1 165 ? 19.066 -12.389 17.259 1.00 74.88 165 GLN A N 1
ATOM 1333 C CA . GLN A 1 165 ? 19.762 -12.419 15.976 1.00 74.88 165 GLN A CA 1
ATOM 1334 C C . GLN A 1 165 ? 20.964 -11.458 15.954 1.00 74.88 165 GLN A C 1
ATOM 1336 O O . GLN A 1 165 ? 22.060 -11.865 15.578 1.00 74.88 165 GLN A O 1
ATOM 1341 N N . GLU A 1 166 ? 20.794 -10.217 16.424 1.00 83.44 166 GLU A N 1
ATOM 1342 C CA . GLU A 1 166 ? 21.896 -9.248 16.545 1.00 83.44 166 GLU A CA 1
ATOM 1343 C C . GLU A 1 166 ? 23.029 -9.788 17.440 1.00 83.44 166 GLU A C 1
ATOM 1345 O O . GLU A 1 166 ? 24.204 -9.713 17.080 1.00 83.44 166 GLU A O 1
ATOM 1350 N N . LEU A 1 167 ? 22.685 -10.397 18.582 1.00 89.00 167 LEU A N 1
ATOM 1351 C CA . LEU A 1 167 ? 23.663 -10.997 19.497 1.00 89.00 167 LEU A CA 1
ATOM 1352 C C . LEU A 1 167 ? 24.396 -12.196 18.877 1.00 89.00 167 LEU A C 1
ATOM 1354 O O . LEU A 1 167 ? 25.596 -12.372 19.094 1.00 89.00 167 LEU A O 1
ATOM 1358 N N . GLU A 1 168 ? 23.701 -13.034 18.108 1.00 86.69 168 GLU A N 1
ATOM 1359 C CA . GLU A 1 168 ? 24.312 -14.159 17.398 1.00 86.69 168 GLU A CA 1
ATOM 1360 C C . GLU A 1 168 ? 25.291 -13.685 16.319 1.00 86.69 168 GLU A C 1
ATOM 1362 O O . GLU A 1 168 ? 26.383 -14.248 16.1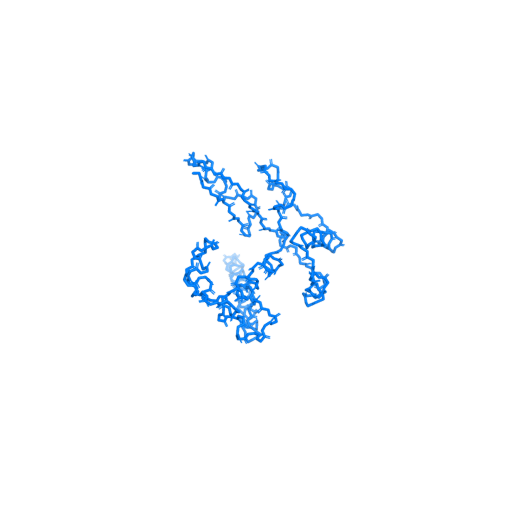88 1.00 86.69 168 GLU A O 1
ATOM 1367 N N . GLU A 1 169 ? 24.942 -12.625 15.589 1.00 82.50 169 GLU A N 1
ATOM 1368 C CA . GLU A 1 169 ? 25.811 -11.994 14.594 1.00 82.50 169 GLU A CA 1
ATOM 1369 C C . GLU A 1 169 ? 27.058 -11.373 15.248 1.00 82.50 169 GLU A C 1
ATOM 1371 O O . GLU A 1 169 ? 28.181 -11.639 14.803 1.00 82.50 169 GLU A O 1
ATOM 1376 N N . GLU A 1 170 ? 26.899 -10.640 16.355 1.00 86.00 170 GLU A N 1
ATOM 1377 C CA . GLU A 1 170 ? 28.012 -10.093 17.145 1.00 86.00 170 GLU A CA 1
ATOM 1378 C C . GLU A 1 170 ? 28.951 -11.201 17.649 1.00 86.00 170 GLU A C 1
ATOM 1380 O O . GLU A 1 170 ? 30.175 -11.118 17.488 1.00 86.00 170 GLU A O 1
ATOM 1385 N N . LEU A 1 171 ? 28.398 -12.289 18.199 1.00 88.88 171 LEU A N 1
ATOM 1386 C CA . LEU A 1 171 ? 29.183 -13.443 18.640 1.00 88.88 171 LEU A CA 1
ATOM 1387 C C . LEU A 1 171 ? 29.891 -14.139 17.476 1.00 88.88 171 LEU A C 1
ATOM 1389 O O . LEU A 1 171 ? 31.022 -14.606 17.639 1.00 88.88 171 LEU A O 1
ATOM 1393 N N . ALA A 1 172 ? 29.259 -14.230 16.306 1.00 85.12 172 ALA A N 1
ATOM 1394 C CA . ALA A 1 172 ? 29.869 -14.818 15.120 1.00 85.12 172 ALA A CA 1
ATOM 1395 C C . ALA A 1 172 ? 31.058 -13.980 14.628 1.00 85.12 172 ALA A C 1
ATOM 1397 O O . ALA A 1 172 ? 32.107 -14.541 14.293 1.00 85.12 172 ALA A O 1
ATOM 1398 N N . ILE A 1 173 ? 30.928 -12.652 14.631 1.00 85.81 173 ILE A N 1
ATOM 1399 C CA . ILE A 1 173 ? 32.016 -11.724 14.301 1.00 85.81 173 ILE A CA 1
ATOM 1400 C C . ILE A 1 173 ? 33.145 -11.852 15.327 1.00 85.81 173 ILE A C 1
ATOM 1402 O O . ILE A 1 173 ? 34.300 -12.030 14.937 1.00 85.81 173 ILE A O 1
ATOM 1406 N N . LEU A 1 174 ? 32.827 -11.851 16.625 1.00 83.00 174 LEU A N 1
ATOM 1407 C CA . LEU A 1 174 ? 33.819 -11.966 17.695 1.00 83.00 174 LEU A CA 1
ATOM 1408 C C . LEU A 1 174 ? 34.578 -13.297 17.632 1.00 83.00 174 LEU A C 1
ATOM 1410 O O . LEU A 1 174 ? 35.803 -13.316 17.741 1.00 83.00 174 LEU A O 1
ATOM 1414 N N . LYS A 1 175 ? 33.882 -14.415 17.393 1.00 80.81 175 LYS A N 1
ATOM 1415 C CA . LYS A 1 175 ? 34.507 -15.737 17.215 1.00 80.81 175 LYS A CA 1
ATOM 1416 C C . LYS A 1 175 ? 35.418 -15.778 15.990 1.00 80.81 175 LYS A C 1
ATOM 1418 O O . LYS A 1 175 ? 36.514 -16.333 16.070 1.00 80.81 175 LYS A O 1
ATOM 1423 N N . LYS A 1 176 ? 35.002 -15.181 14.867 1.00 80.00 176 LYS A N 1
ATOM 1424 C CA . LYS A 1 176 ? 35.845 -15.062 13.665 1.00 80.00 176 LYS A CA 1
ATOM 1425 C C . LYS A 1 176 ? 37.087 -14.214 13.940 1.00 80.00 176 LYS A C 1
ATOM 1427 O O . LYS A 1 176 ? 38.186 -14.642 13.600 1.00 80.00 176 LYS A O 1
ATOM 1432 N N . ALA A 1 177 ? 36.929 -13.066 14.598 1.00 82.44 177 ALA A N 1
ATOM 1433 C CA . ALA A 1 177 ? 38.035 -12.196 14.985 1.00 82.44 177 ALA A CA 1
ATOM 1434 C C . ALA A 1 177 ? 39.016 -12.925 15.917 1.00 82.44 177 ALA A C 1
ATOM 1436 O O . ALA A 1 177 ? 40.210 -12.974 15.632 1.00 82.44 177 ALA A O 1
ATOM 1437 N N . LEU A 1 178 ? 38.518 -13.584 16.968 1.00 84.88 178 LEU A N 1
ATOM 1438 C CA . LEU A 1 178 ? 39.335 -14.383 17.884 1.00 84.88 178 LEU A CA 1
ATOM 1439 C C . LEU A 1 178 ? 40.100 -15.493 17.149 1.00 84.88 178 LEU A C 1
ATOM 1441 O O . LEU A 1 178 ? 41.281 -15.704 17.413 1.00 84.88 178 LEU A O 1
ATOM 1445 N N . GLY A 1 179 ? 39.464 -16.172 16.190 1.00 76.81 179 GLY A N 1
ATOM 1446 C CA . GLY A 1 179 ? 40.118 -17.181 15.353 1.00 76.81 179 GLY A CA 1
ATOM 1447 C C . GLY A 1 179 ? 41.255 -16.623 14.487 1.00 76.81 179 GLY A C 1
ATOM 1448 O O . GLY A 1 179 ? 42.244 -17.315 14.257 1.00 76.81 179 GLY A O 1
ATOM 1449 N N . ILE A 1 180 ? 41.151 -15.368 14.039 1.00 77.06 180 ILE A N 1
ATOM 1450 C CA . ILE A 1 180 ? 42.219 -14.669 13.308 1.00 77.06 180 ILE A CA 1
ATOM 1451 C C . ILE A 1 180 ? 43.362 -14.294 14.264 1.00 77.06 180 ILE A C 1
ATOM 1453 O O . ILE A 1 180 ? 44.523 -14.573 13.967 1.00 77.06 180 ILE A O 1
ATOM 1457 N N . PHE A 1 181 ? 43.047 -13.725 15.432 1.00 73.31 181 PHE A N 1
ATOM 1458 C CA . PHE A 1 181 ? 44.054 -13.303 16.414 1.00 73.31 181 PHE A CA 1
ATOM 1459 C C . PHE A 1 181 ? 44.816 -14.477 17.047 1.00 73.31 181 PHE A C 1
ATOM 1461 O O . PHE A 1 181 ? 46.007 -14.358 17.320 1.00 73.31 181 PHE A O 1
ATOM 1468 N N . THR A 1 182 ? 44.167 -15.628 17.237 1.00 74.81 182 THR A N 1
ATOM 1469 C CA . THR A 1 182 ? 44.791 -16.830 17.823 1.00 74.81 182 THR A CA 1
ATOM 1470 C C . THR A 1 182 ? 45.621 -17.643 16.825 1.00 74.81 182 THR A C 1
ATOM 1472 O O . THR A 1 182 ? 46.570 -18.304 17.234 1.00 74.81 182 THR A O 1
ATOM 1475 N N . ARG A 1 183 ? 45.341 -17.572 15.513 1.00 62.66 183 ARG A N 1
ATOM 1476 C CA . ARG A 1 183 ? 46.160 -18.229 14.469 1.00 62.66 183 ARG A CA 1
ATOM 1477 C C . ARG A 1 183 ? 47.484 -17.520 14.173 1.00 62.66 183 ARG A C 1
ATOM 1479 O O . ARG A 1 183 ? 48.390 -18.157 13.644 1.00 62.66 183 ARG A O 1
ATOM 1486 N N . ASN A 1 184 ? 47.598 -16.238 14.520 1.00 58.56 184 ASN A N 1
ATOM 1487 C CA . ASN A 1 184 ? 48.798 -15.424 14.301 1.00 58.56 184 ASN A CA 1
ATOM 1488 C C . ASN A 1 184 ? 49.741 -15.361 15.519 1.00 58.56 184 ASN A C 1
ATOM 1490 O O . ASN A 1 184 ? 50.732 -14.638 15.466 1.00 58.56 184 ASN A O 1
ATOM 1494 N N . GLN A 1 185 ? 49.477 -16.110 16.597 1.00 57.38 185 GLN A N 1
ATOM 1495 C CA . GLN A 1 185 ? 50.458 -16.313 17.668 1.00 57.38 185 GLN A CA 1
ATOM 1496 C C . GLN A 1 185 ? 51.417 -17.451 17.281 1.00 57.38 185 GLN A C 1
ATOM 1498 O O . GLN A 1 185 ? 51.152 -18.626 17.538 1.00 57.38 185 GLN A O 1
ATOM 1503 N N . LYS A 1 186 ? 52.522 -17.088 16.627 1.00 51.94 186 LYS A N 1
ATOM 1504 C CA . LYS A 1 186 ? 53.780 -17.841 16.618 1.00 51.94 186 LYS A CA 1
ATOM 1505 C C . LYS A 1 186 ? 54.868 -16.967 17.217 1.00 51.94 186 LYS A C 1
ATOM 1507 O O . LYS A 1 186 ? 54.835 -15.750 16.934 1.00 51.94 186 LYS A O 1
#

Secondary structure (DSSP, 8-state):
-EEEEEES-TTTHHHHHHHHTT--EEEEEEE--TT---SS-HHHHHHHHTT--HHHHHHHHHHHHHHHH---HHHHHHHHHS---GGGEES-GGGSSHHHHHHHHHHHHHSSS-HHHHHHHTT--HHHHHHHHHHHHHTTTS----TT---HHHHHHHHHHHHHHHHHHHHHHHHHHHHHHHHT--

pLDDT: mean 77.98, std 12.62, range [36.59, 93.81]

Sequence (186 aa):
MIRLGTVFSGIGAIEHALDRLDLPHDIVFACDNGERKLKSKIEKVESAIEGMNDSEKNDYITQLYEKECGMNYVEQTYRANYIIKNDLFYQDVRFLDQEYKIQAVELCLEGDKSIAQVAKELGLAYNTLHRWVKEYKESNGTSFVGSGNIKPQNQEIIELRRRNQELEEELAILKKALGIFTRNQK